Protein AF-A0A6F8SMW5-F1 (afdb_monomer_lite)

Organism: NCBI:txid2707299

Structure (mmCIF, N/CA/C/O backbone):
data_AF-A0A6F8SMW5-F1
#
_entry.id   AF-A0A6F8SMW5-F1
#
loop_
_atom_site.group_PDB
_atom_site.id
_atom_site.type_symbol
_atom_site.label_atom_id
_atom_site.label_alt_id
_atom_site.label_comp_id
_atom_site.label_asym_id
_atom_site.label_entity_id
_atom_site.label_seq_id
_atom_site.pdbx_PDB_ins_code
_atom_site.Cartn_x
_atom_site.Cartn_y
_atom_site.Cartn_z
_atom_site.occupancy
_atom_site.B_iso_or_equiv
_atom_site.auth_seq_id
_atom_site.auth_comp_id
_atom_site.auth_asym_id
_atom_site.auth_atom_id
_atom_site.pdbx_PDB_model_num
ATOM 1 N N . MET A 1 1 ? 35.371 -33.863 9.203 1.00 33.59 1 MET A N 1
ATOM 2 C CA . MET A 1 1 ? 34.777 -33.198 8.026 1.00 33.59 1 MET A CA 1
ATOM 3 C C . MET A 1 1 ? 33.297 -33.018 8.323 1.00 33.59 1 MET A C 1
ATOM 5 O O . MET A 1 1 ? 32.624 -34.037 8.427 1.00 33.59 1 MET A O 1
ATOM 9 N N . PRO A 1 2 ? 32.795 -31.807 8.610 1.00 35.25 2 PRO A N 1
ATOM 10 C CA . PRO A 1 2 ? 31.370 -31.627 8.848 1.00 35.25 2 PRO A CA 1
ATOM 11 C C . PRO A 1 2 ? 30.623 -31.672 7.507 1.00 35.25 2 PRO A C 1
ATOM 13 O O . PRO A 1 2 ? 31.017 -31.005 6.554 1.00 35.25 2 PRO A O 1
ATOM 16 N N . ASN A 1 3 ? 29.580 -32.503 7.441 1.00 37.59 3 ASN A N 1
ATOM 17 C CA . ASN A 1 3 ? 28.673 -32.637 6.302 1.00 37.59 3 ASN A CA 1
ATOM 18 C C . ASN A 1 3 ? 27.977 -31.299 6.017 1.00 37.59 3 ASN A C 1
ATOM 20 O O . ASN A 1 3 ? 27.195 -30.830 6.847 1.00 37.59 3 ASN A O 1
ATOM 24 N N . SER A 1 4 ? 28.215 -30.720 4.839 1.00 37.12 4 SER A N 1
ATOM 25 C CA . SER A 1 4 ? 27.387 -29.643 4.296 1.00 37.12 4 SER A CA 1
ATOM 26 C C . SER A 1 4 ? 25.998 -30.206 4.007 1.00 37.12 4 SER A C 1
ATOM 28 O O . SER A 1 4 ? 25.815 -31.021 3.105 1.00 37.12 4 SER A O 1
ATOM 30 N N . THR A 1 5 ? 25.020 -29.823 4.817 1.00 43.50 5 THR A N 1
ATOM 31 C CA . THR A 1 5 ? 23.614 -30.147 4.589 1.00 43.50 5 THR A CA 1
ATOM 32 C C . THR A 1 5 ? 23.121 -29.235 3.472 1.00 43.50 5 THR A C 1
ATOM 34 O O . THR A 1 5 ? 22.887 -28.049 3.691 1.00 43.50 5 THR A O 1
ATOM 37 N N . GLU A 1 6 ? 23.046 -29.761 2.251 1.00 42.62 6 GLU A N 1
ATOM 38 C CA . GLU A 1 6 ? 22.411 -29.058 1.137 1.00 42.62 6 GLU A CA 1
ATOM 39 C C . GLU A 1 6 ? 20.914 -28.914 1.430 1.00 42.62 6 GLU A C 1
ATOM 41 O O . GLU A 1 6 ? 20.229 -29.888 1.750 1.00 42.62 6 GLU A O 1
ATOM 46 N N . LEU A 1 7 ? 20.418 -27.679 1.358 1.00 42.03 7 LEU A N 1
ATOM 47 C CA . LEU A 1 7 ? 19.004 -27.368 1.551 1.00 42.03 7 LEU A CA 1
ATOM 48 C C . LEU A 1 7 ? 18.178 -28.038 0.450 1.00 42.03 7 LEU A C 1
ATOM 50 O O . LEU A 1 7 ? 18.493 -27.913 -0.736 1.00 42.03 7 LEU A O 1
ATOM 54 N N . SER A 1 8 ? 17.088 -28.711 0.822 1.00 48.44 8 SER A N 1
ATOM 55 C CA . SER A 1 8 ? 16.179 -29.287 -0.169 1.00 48.44 8 SER A CA 1
ATOM 56 C C . SER A 1 8 ? 15.508 -28.187 -0.996 1.00 48.44 8 SER A C 1
ATOM 58 O O . SER A 1 8 ? 15.306 -27.063 -0.535 1.00 48.44 8 SER A O 1
ATOM 60 N N . SER A 1 9 ? 15.080 -28.505 -2.217 1.00 43.38 9 SER A N 1
ATOM 61 C CA . SER A 1 9 ? 14.421 -27.537 -3.107 1.00 43.38 9 SER A CA 1
ATOM 62 C C . SER A 1 9 ? 13.160 -26.906 -2.491 1.00 43.38 9 SER A C 1
ATOM 64 O O . SER A 1 9 ? 12.816 -25.771 -2.813 1.00 43.38 9 SER A O 1
ATOM 66 N N . TYR A 1 10 ? 12.490 -27.612 -1.574 1.00 49.38 10 TYR A N 1
ATOM 67 C CA . TYR A 1 10 ? 11.345 -27.102 -0.817 1.00 49.38 10 TYR A CA 1
ATOM 68 C C . TYR A 1 10 ? 11.763 -26.115 0.284 1.00 49.38 10 TYR A C 1
ATOM 70 O O . TYR A 1 10 ? 11.127 -25.076 0.471 1.00 49.38 10 TYR A O 1
ATOM 78 N N . GLU A 1 11 ? 12.852 -26.404 0.994 1.00 40.81 11 GLU A N 1
ATOM 79 C CA . GLU A 1 11 ? 13.420 -25.499 1.996 1.00 40.81 11 GLU A CA 1
ATOM 80 C C . GLU A 1 11 ? 14.003 -24.256 1.338 1.00 40.81 11 GLU A C 1
ATOM 82 O O . GLU A 1 11 ? 13.772 -23.159 1.829 1.00 40.81 11 GLU A O 1
ATOM 87 N N . LEU A 1 12 ? 14.646 -24.401 0.179 1.00 42.06 12 LEU A N 1
ATOM 88 C CA . LEU A 1 12 ? 15.158 -23.291 -0.616 1.00 42.06 12 LEU A CA 1
ATOM 89 C C . LEU A 1 12 ? 14.022 -22.427 -1.191 1.00 42.06 12 LEU A C 1
ATOM 91 O O . LEU A 1 12 ? 14.126 -21.205 -1.184 1.00 42.06 12 LEU A O 1
ATOM 95 N N . ALA A 1 13 ? 12.893 -23.019 -1.602 1.00 45.50 13 ALA A N 1
ATOM 96 C CA . ALA A 1 13 ? 11.704 -22.273 -2.031 1.00 45.50 13 ALA A CA 1
ATOM 97 C C . ALA A 1 13 ? 11.027 -21.514 -0.874 1.00 45.50 13 ALA A C 1
ATOM 99 O O . ALA A 1 13 ? 10.596 -20.374 -1.057 1.00 45.50 13 ALA A O 1
ATOM 100 N N . ASN A 1 14 ? 10.972 -22.108 0.321 1.00 44.53 14 ASN A N 1
ATOM 101 C CA . ASN A 1 14 ? 10.475 -21.445 1.528 1.00 44.53 14 ASN A CA 1
ATOM 102 C C . ASN A 1 14 ? 11.431 -20.357 2.028 1.00 44.53 14 ASN A C 1
ATOM 104 O O . ASN A 1 14 ? 10.978 -19.282 2.423 1.00 44.53 14 ASN A O 1
ATOM 108 N N . LEU A 1 15 ? 12.741 -20.608 1.973 1.00 43.72 15 LEU A N 1
ATOM 109 C CA . LEU A 1 15 ? 13.774 -19.627 2.283 1.00 43.72 15 LEU A CA 1
ATOM 110 C C . LEU A 1 15 ? 13.692 -18.466 1.295 1.00 43.72 15 LEU A C 1
ATOM 112 O O . LEU A 1 15 ? 13.667 -17.331 1.734 1.00 43.72 15 LEU A O 1
ATOM 116 N N . ARG A 1 16 ? 13.519 -18.726 -0.006 1.00 49.88 16 ARG A N 1
ATOM 117 C CA . ARG A 1 16 ? 13.286 -17.707 -1.042 1.00 49.88 16 ARG A CA 1
ATOM 118 C C . ARG A 1 16 ? 11.989 -16.931 -0.818 1.00 49.88 16 ARG A C 1
ATOM 120 O O . ARG A 1 16 ? 11.986 -15.720 -0.977 1.00 49.88 16 ARG A O 1
ATOM 127 N N . GLY A 1 17 ? 10.898 -17.581 -0.413 1.00 42.66 17 GLY A N 1
ATOM 128 C CA . GLY A 1 17 ? 9.635 -16.902 -0.093 1.00 42.66 17 GLY A CA 1
ATOM 129 C C . GLY A 1 17 ? 9.716 -16.017 1.159 1.00 42.66 17 GLY A C 1
ATOM 130 O O . GLY A 1 17 ? 9.037 -14.995 1.245 1.00 42.66 17 GLY A O 1
ATOM 131 N N . ARG A 1 18 ? 10.568 -16.382 2.127 1.00 49.53 18 ARG A N 1
ATOM 132 C CA . ARG A 1 18 ? 10.847 -15.587 3.337 1.00 49.53 18 ARG A CA 1
ATOM 133 C C . ARG A 1 18 ? 11.886 -14.494 3.084 1.00 49.53 18 ARG A C 1
ATOM 135 O O . ARG A 1 18 ? 11.686 -13.363 3.510 1.00 49.53 18 ARG A O 1
ATOM 142 N N . ALA A 1 19 ? 12.939 -14.807 2.340 1.00 42.19 19 ALA A N 1
ATOM 143 C CA . ALA A 1 19 ? 13.972 -13.879 1.914 1.00 42.19 19 ALA A CA 1
ATOM 144 C C . ALA A 1 19 ? 13.407 -12.851 0.935 1.00 42.19 19 ALA A C 1
ATOM 146 O O . ALA A 1 19 ? 13.728 -11.694 1.077 1.00 42.19 19 ALA A O 1
ATOM 147 N N . GLY A 1 20 ? 12.479 -13.203 0.042 1.00 42.91 20 GLY A N 1
ATOM 148 C CA . GLY A 1 20 ? 11.761 -12.249 -0.813 1.00 42.91 20 GLY A CA 1
ATOM 149 C C . GLY A 1 20 ? 10.867 -11.267 -0.043 1.00 42.91 20 GLY A C 1
ATOM 150 O O . GLY A 1 20 ? 10.599 -10.178 -0.532 1.00 42.91 20 GLY A O 1
ATOM 151 N N . ARG A 1 21 ? 10.445 -11.610 1.187 1.00 45.88 21 ARG A N 1
ATOM 152 C CA . ARG A 1 21 ? 9.763 -10.674 2.103 1.00 45.88 21 ARG A CA 1
ATOM 153 C C . ARG A 1 21 ? 10.735 -9.758 2.852 1.00 45.88 21 ARG A C 1
ATOM 155 O O . ARG A 1 21 ? 10.359 -8.636 3.155 1.00 45.88 21 ARG A O 1
ATOM 162 N N . LEU A 1 22 ? 11.953 -10.230 3.127 1.00 42.53 22 LEU A N 1
ATOM 163 C CA . LEU A 1 22 ? 13.061 -9.445 3.698 1.00 42.53 22 LEU A CA 1
ATOM 164 C C . LEU A 1 22 ? 13.818 -8.625 2.631 1.00 42.53 22 LEU A C 1
ATOM 166 O O . LEU A 1 22 ? 14.387 -7.592 2.940 1.00 42.53 22 LEU A O 1
ATOM 170 N N . MET A 1 23 ? 13.781 -9.055 1.368 1.00 41.25 23 MET A N 1
ATOM 171 C CA . MET A 1 23 ? 14.368 -8.424 0.180 1.00 41.25 23 MET A CA 1
ATOM 172 C C . MET A 1 23 ? 13.356 -7.552 -0.574 1.00 41.25 23 MET A C 1
ATOM 174 O O . MET A 1 23 ? 13.601 -7.178 -1.720 1.00 41.25 23 MET A O 1
ATOM 178 N N . LYS A 1 24 ? 12.221 -7.198 0.046 1.00 41.78 24 LYS A N 1
ATOM 179 C CA . LYS A 1 24 ? 11.311 -6.192 -0.524 1.00 41.78 24 LYS A CA 1
ATOM 180 C C . LYS A 1 24 ? 11.997 -4.813 -0.619 1.00 41.78 24 LYS A C 1
ATOM 182 O O . LYS A 1 24 ? 11.594 -4.012 -1.448 1.00 41.78 24 LYS A O 1
ATOM 187 N N . ASP A 1 25 ? 13.097 -4.618 0.120 1.00 40.72 25 ASP A N 1
ATOM 188 C CA . ASP A 1 25 ? 14.007 -3.465 0.020 1.00 40.72 25 ASP A CA 1
ATOM 189 C C . ASP A 1 25 ? 15.064 -3.583 -1.105 1.00 40.72 25 ASP A C 1
ATOM 191 O O . ASP A 1 25 ? 15.832 -2.648 -1.327 1.00 40.72 25 ASP A O 1
ATOM 195 N N . PHE A 1 26 ? 15.141 -4.720 -1.812 1.00 38.69 26 PHE A N 1
ATOM 196 C CA . PHE A 1 26 ? 16.133 -4.972 -2.873 1.00 38.69 26 PHE A CA 1
ATOM 197 C C . PHE A 1 26 ? 15.528 -5.167 -4.268 1.00 38.69 26 PHE A C 1
ATOM 199 O O . PHE A 1 26 ? 16.232 -4.994 -5.264 1.00 38.69 26 PHE A O 1
ATOM 206 N N . ILE A 1 27 ? 14.242 -5.510 -4.377 1.00 37.81 27 ILE A N 1
ATOM 207 C CA . ILE A 1 27 ? 13.571 -5.594 -5.679 1.00 37.81 27 ILE A CA 1
ATOM 208 C C . ILE A 1 27 ? 13.329 -4.169 -6.181 1.00 37.81 27 ILE A C 1
ATOM 210 O O . ILE A 1 27 ? 12.432 -3.485 -5.703 1.00 37.81 27 ILE A O 1
ATOM 214 N N . GLY A 1 28 ? 14.120 -3.746 -7.166 1.00 39.34 28 GLY A N 1
ATOM 215 C CA . GLY A 1 28 ? 13.887 -2.501 -7.897 1.00 39.34 28 GLY A CA 1
ATOM 216 C C . GLY A 1 28 ? 14.956 -1.428 -7.755 1.00 39.34 28 GLY A C 1
ATOM 217 O O . GLY A 1 28 ? 14.810 -0.428 -8.438 1.00 39.34 28 GLY A O 1
ATOM 218 N N . ARG A 1 29 ? 16.025 -1.630 -6.967 1.00 37.16 29 ARG A N 1
ATOM 219 C CA . ARG A 1 29 ? 17.118 -0.648 -6.882 1.00 37.16 29 ARG A CA 1
ATOM 220 C C . ARG A 1 29 ? 17.827 -0.504 -8.222 1.00 37.16 29 ARG A C 1
ATOM 222 O O . ARG A 1 29 ? 18.489 -1.435 -8.687 1.00 37.16 29 ARG A O 1
ATOM 229 N N . THR A 1 30 ? 17.708 0.672 -8.817 1.00 39.97 30 THR A N 1
ATOM 230 C CA . THR A 1 30 ? 18.505 1.078 -9.971 1.00 39.97 30 THR A CA 1
ATOM 231 C C . THR A 1 30 ? 19.746 1.799 -9.477 1.00 39.97 30 THR A C 1
ATOM 233 O O . THR A 1 30 ? 19.661 2.867 -8.882 1.00 39.97 30 THR A O 1
ATOM 236 N N . PHE A 1 31 ? 20.916 1.214 -9.720 1.00 34.66 31 PHE A N 1
ATOM 237 C CA . PHE A 1 31 ? 22.184 1.881 -9.446 1.00 34.66 31 PHE A CA 1
ATOM 238 C C . PHE A 1 31 ? 22.528 2.772 -10.637 1.00 34.66 31 PHE A C 1
ATOM 240 O O . PHE A 1 31 ? 22.825 2.270 -11.722 1.00 34.66 31 PHE A O 1
ATOM 247 N N . VAL A 1 32 ? 22.478 4.088 -10.441 1.00 38.81 32 VAL A N 1
ATOM 248 C CA . VAL A 1 32 ? 23.092 5.038 -11.370 1.00 38.81 32 VAL A CA 1
ATOM 249 C C . VAL A 1 32 ? 24.550 5.161 -10.950 1.00 38.81 32 VAL A C 1
ATOM 251 O O . VAL A 1 32 ? 24.857 5.681 -9.884 1.00 38.81 32 VAL A O 1
ATOM 254 N N . LEU A 1 33 ? 25.441 4.581 -11.749 1.00 36.84 33 LEU A N 1
ATOM 255 C CA . LEU A 1 33 ? 26.881 4.697 -11.560 1.00 36.84 33 LEU A CA 1
ATOM 256 C C . LEU A 1 33 ? 27.368 5.811 -12.482 1.00 36.84 33 LEU A C 1
ATOM 258 O O . LEU A 1 33 ? 27.339 5.647 -13.701 1.00 36.84 33 LEU A O 1
ATOM 262 N N . ASP A 1 34 ? 27.774 6.933 -11.898 1.00 40.06 34 ASP A N 1
ATOM 263 C CA . ASP A 1 34 ? 28.483 7.982 -12.622 1.00 40.06 34 ASP A CA 1
ATOM 264 C C . ASP A 1 34 ? 29.953 7.564 -12.792 1.00 40.06 34 ASP A C 1
ATOM 266 O O . ASP A 1 34 ? 30.622 7.185 -11.828 1.00 40.06 34 ASP A O 1
ATOM 270 N N . GLU A 1 35 ? 30.444 7.573 -14.032 1.00 35.41 35 GLU A N 1
ATOM 271 C CA . GLU A 1 35 ? 31.815 7.180 -14.379 1.00 35.41 35 GLU A CA 1
ATOM 272 C C . GLU A 1 35 ? 32.839 8.118 -13.716 1.00 35.41 35 GLU A C 1
ATOM 274 O O . GLU A 1 35 ? 33.907 7.664 -13.303 1.00 35.41 35 GLU A O 1
ATOM 279 N N . GLU A 1 36 ? 32.472 9.386 -13.489 1.00 40.81 36 GLU A N 1
ATOM 280 C CA . GLU A 1 36 ? 33.321 10.379 -12.814 1.00 40.81 36 GLU A CA 1
ATOM 281 C C . GLU A 1 36 ? 33.460 10.123 -11.302 1.00 40.81 36 GLU A C 1
ATOM 283 O O . GLU A 1 36 ? 34.434 10.554 -10.685 1.00 40.81 36 GLU A O 1
ATOM 288 N N . SER A 1 37 ? 32.554 9.344 -10.692 1.00 42.44 37 SER A N 1
ATOM 289 C CA . SER A 1 37 ? 32.627 8.989 -9.262 1.00 42.44 37 SER A CA 1
ATOM 290 C C . SER A 1 37 ? 33.781 8.032 -8.927 1.00 42.44 37 SER A C 1
ATOM 292 O O . SER A 1 37 ? 34.065 7.795 -7.751 1.00 42.44 37 SER A O 1
ATOM 294 N N . PHE A 1 38 ? 34.445 7.471 -9.943 1.00 43.94 38 PHE A N 1
ATOM 295 C CA . PHE A 1 38 ? 35.584 6.563 -9.793 1.00 43.94 38 PHE A CA 1
ATOM 296 C C . PHE A 1 38 ? 36.946 7.244 -10.002 1.00 43.94 38 PHE A C 1
ATOM 298 O O . PHE A 1 38 ? 37.978 6.606 -9.769 1.00 43.94 38 PHE A O 1
ATOM 305 N N . ASP A 1 39 ? 36.977 8.531 -10.369 1.00 37.03 39 ASP A N 1
ATOM 306 C CA . ASP A 1 39 ? 38.223 9.284 -10.512 1.00 37.03 39 ASP A CA 1
ATOM 307 C C . ASP A 1 39 ? 38.689 9.857 -9.160 1.00 37.03 39 ASP A C 1
ATOM 309 O O . ASP A 1 39 ? 38.341 10.951 -8.729 1.00 37.03 39 ASP A O 1
ATOM 313 N N . ASN A 1 40 ? 39.504 9.047 -8.481 1.00 40.84 40 ASN A N 1
ATOM 314 C CA . ASN A 1 40 ? 40.492 9.383 -7.450 1.00 40.84 40 ASN A CA 1
ATOM 315 C C . ASN A 1 40 ? 40.332 1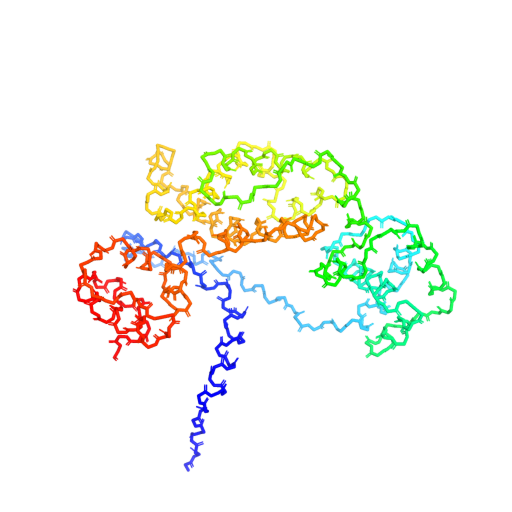0.722 -6.694 1.00 40.84 40 ASN A C 1
ATOM 317 O O . ASN A 1 40 ? 40.910 11.744 -7.069 1.00 40.84 40 ASN A O 1
ATOM 321 N N . SER A 1 41 ? 39.773 10.652 -5.485 1.00 33.78 41 SER A N 1
ATOM 322 C CA . SER A 1 41 ? 40.381 11.328 -4.331 1.00 33.78 41 SER A CA 1
ATOM 323 C C . SER A 1 41 ? 40.034 10.606 -3.025 1.00 33.78 41 SER A C 1
ATOM 325 O O . SER A 1 41 ? 38.870 10.412 -2.684 1.00 33.78 41 SER A O 1
ATOM 327 N N . ASP A 1 42 ? 41.076 10.216 -2.288 1.00 35.75 42 ASP A N 1
ATOM 328 C CA . ASP A 1 42 ? 41.071 9.509 -0.995 1.00 35.75 42 ASP A CA 1
ATOM 329 C C . ASP A 1 42 ? 40.456 10.321 0.175 1.00 35.75 42 ASP A C 1
ATOM 331 O O . ASP A 1 42 ? 40.892 10.226 1.324 1.00 35.75 42 ASP A O 1
ATOM 335 N N . SER A 1 43 ? 39.456 11.169 -0.071 1.00 34.16 43 SER A N 1
ATOM 336 C CA . SER A 1 43 ? 38.914 12.059 0.961 1.00 34.16 43 SER A CA 1
ATOM 337 C C . SER A 1 43 ? 37.460 12.476 0.742 1.00 34.16 43 SER A C 1
ATOM 339 O O . SER A 1 43 ? 37.111 13.635 0.967 1.00 34.16 43 SER A O 1
ATOM 341 N N . HIS A 1 44 ? 36.589 11.537 0.376 1.00 34.00 44 HIS A N 1
ATOM 342 C CA . HIS A 1 44 ? 35.148 11.725 0.531 1.00 34.00 44 HIS A CA 1
ATOM 343 C C . HIS A 1 44 ? 34.599 10.803 1.616 1.00 34.00 44 HIS A C 1
ATOM 345 O O . HIS A 1 44 ? 34.623 9.580 1.517 1.00 34.00 44 HIS A O 1
ATOM 351 N N . VAL A 1 45 ? 34.141 11.446 2.693 1.00 32.66 45 VAL A N 1
ATOM 352 C CA . VAL A 1 45 ? 33.322 10.861 3.752 1.00 32.66 45 VAL A CA 1
ATOM 353 C C . VAL A 1 45 ? 32.198 10.080 3.084 1.00 32.66 45 VAL A C 1
ATOM 355 O O . VAL A 1 45 ? 31.394 10.663 2.358 1.00 32.66 45 VAL A O 1
ATOM 358 N N . GLN A 1 46 ? 32.175 8.770 3.318 1.00 32.19 46 GLN A N 1
ATOM 359 C CA . GLN A 1 46 ? 31.064 7.878 3.021 1.00 32.19 46 GLN A CA 1
ATOM 360 C C . GLN A 1 46 ? 29.836 8.412 3.769 1.00 32.19 46 GLN A C 1
ATOM 362 O O . GLN A 1 46 ? 29.600 8.062 4.920 1.00 32.19 46 GLN A O 1
ATOM 367 N N . GLY A 1 47 ? 29.125 9.359 3.159 1.00 33.31 47 GLY A N 1
ATOM 368 C CA . GLY A 1 47 ? 27.896 9.905 3.707 1.00 33.31 47 GLY A CA 1
ATOM 369 C C . GLY A 1 47 ? 26.859 8.800 3.698 1.00 33.31 47 GLY A C 1
ATOM 370 O O . GLY A 1 47 ? 26.519 8.335 2.617 1.00 33.31 47 GLY A O 1
ATOM 371 N N . ASP A 1 48 ? 26.470 8.361 4.896 1.00 35.81 48 ASP A N 1
ATOM 372 C CA . ASP A 1 48 ? 25.297 7.580 5.318 1.00 35.81 48 ASP A CA 1
ATOM 373 C C . ASP A 1 48 ? 24.326 7.097 4.217 1.00 35.81 48 ASP A C 1
ATOM 375 O O . ASP A 1 48 ? 23.117 7.307 4.280 1.00 35.81 48 ASP A O 1
ATOM 379 N N . LEU A 1 49 ? 24.834 6.389 3.204 1.00 37.19 49 LEU A N 1
ATOM 380 C CA . LEU A 1 49 ? 24.021 5.780 2.144 1.00 37.19 49 LEU A CA 1
ATOM 381 C C . LEU A 1 49 ? 23.208 4.590 2.683 1.00 37.19 49 LEU A C 1
ATOM 383 O O . LEU A 1 49 ? 22.280 4.108 2.037 1.00 37.19 49 LEU A O 1
ATOM 387 N N . PHE A 1 50 ? 23.569 4.138 3.884 1.00 32.53 50 PHE A N 1
ATOM 388 C CA . PHE A 1 50 ? 22.892 3.131 4.677 1.00 32.53 50 PHE A CA 1
ATOM 389 C C . PHE A 1 50 ? 22.999 3.549 6.146 1.00 32.53 50 PHE A C 1
ATOM 391 O O . PHE A 1 50 ? 23.886 3.089 6.864 1.00 32.53 50 PHE A O 1
ATOM 398 N N . GLU A 1 51 ? 22.107 4.424 6.619 1.00 30.20 51 GLU A N 1
ATOM 399 C CA . GLU A 1 51 ? 21.780 4.373 8.044 1.00 30.20 51 GLU A CA 1
ATOM 400 C C . GLU A 1 51 ? 21.161 2.993 8.289 1.00 30.20 51 GLU A C 1
ATOM 402 O O . GLU A 1 51 ? 19.975 2.767 8.033 1.00 30.20 51 GLU A O 1
ATOM 407 N N . ASP A 1 52 ? 21.988 2.057 8.760 1.00 29.05 52 ASP A N 1
ATOM 408 C CA . ASP A 1 52 ? 21.547 0.835 9.418 1.00 29.05 52 ASP A CA 1
ATOM 409 C C . ASP A 1 52 ? 20.735 1.260 10.647 1.00 29.05 52 ASP A C 1
ATOM 411 O O . ASP A 1 52 ? 21.211 1.314 11.784 1.00 29.05 52 ASP A O 1
ATOM 415 N N . THR A 1 53 ? 19.464 1.582 10.422 1.00 33.09 53 THR A N 1
ATOM 416 C CA . THR A 1 53 ? 18.474 1.644 11.482 1.00 33.09 53 THR A CA 1
ATOM 417 C C . THR A 1 53 ? 18.237 0.204 11.902 1.00 33.09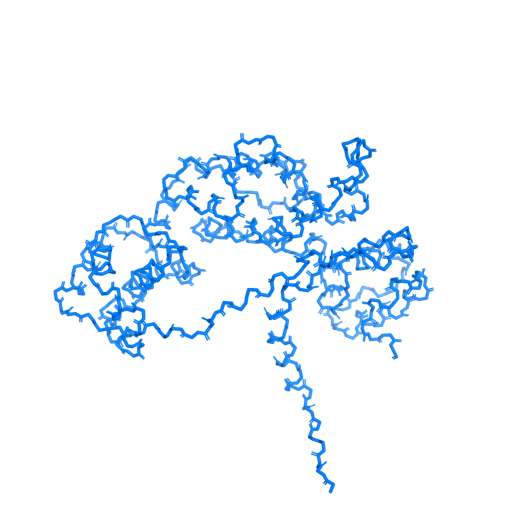 53 THR A C 1
ATOM 419 O O . THR A 1 53 ? 17.276 -0.448 11.496 1.00 33.09 53 THR A O 1
ATOM 422 N N . TYR A 1 54 ? 19.125 -0.304 12.760 1.00 32.34 54 TYR A N 1
ATOM 423 C CA . TYR A 1 54 ? 18.795 -1.372 13.688 1.00 32.34 54 TYR A CA 1
ATOM 424 C C . TYR A 1 54 ? 17.621 -0.871 14.539 1.00 32.34 54 TYR A C 1
ATOM 426 O O . TYR A 1 54 ? 17.785 -0.401 15.663 1.00 32.34 54 TYR A O 1
ATOM 434 N N . LYS A 1 55 ? 16.400 -0.946 14.000 1.00 36.16 55 LYS A N 1
ATOM 435 C CA . LYS A 1 55 ? 15.197 -0.973 14.818 1.00 36.16 55 LYS A CA 1
ATOM 436 C C . LYS A 1 55 ? 15.357 -2.223 15.659 1.00 36.16 55 LYS A C 1
ATOM 438 O O . LYS A 1 55 ? 15.381 -3.325 15.112 1.00 36.16 55 LYS A O 1
ATOM 443 N N . SER A 1 56 ? 15.526 -2.052 16.965 1.00 33.81 56 SER A N 1
ATOM 444 C CA . SER A 1 56 ? 15.515 -3.157 17.911 1.00 33.81 56 SER A CA 1
ATOM 445 C C . SER A 1 56 ? 14.170 -3.875 17.792 1.00 33.81 56 SER A C 1
ATOM 447 O O . SER A 1 56 ? 13.159 -3.510 18.390 1.00 33.81 56 SER A O 1
ATOM 449 N N . LEU A 1 57 ? 14.139 -4.901 16.950 1.00 44.97 57 LEU A N 1
ATOM 450 C CA . LEU A 1 57 ? 13.149 -5.954 17.013 1.00 44.97 57 LEU A CA 1
ATOM 451 C C . LEU A 1 57 ? 13.428 -6.670 18.323 1.00 44.97 57 LEU A C 1
ATOM 453 O O . LEU A 1 57 ? 14.353 -7.463 18.373 1.00 44.97 57 LEU A O 1
ATOM 457 N N . ASP A 1 58 ? 12.740 -6.245 19.382 1.00 41.91 58 ASP A N 1
ATOM 458 C CA . ASP A 1 58 ? 12.247 -7.096 20.468 1.00 41.91 58 ASP A CA 1
ATOM 459 C C . ASP A 1 58 ? 11.661 -6.227 21.588 1.00 41.91 58 ASP A C 1
ATOM 461 O O . ASP A 1 58 ? 12.260 -5.988 22.635 1.00 41.91 58 ASP A O 1
ATOM 465 N N . THR A 1 59 ? 10.425 -5.772 21.392 1.00 55.50 59 THR A N 1
ATOM 466 C CA . THR A 1 59 ? 9.519 -5.562 22.524 1.00 55.50 59 THR A CA 1
ATOM 467 C C . THR A 1 59 ? 8.252 -6.368 22.258 1.00 55.50 59 THR A C 1
ATOM 469 O O . THR A 1 59 ? 7.508 -6.102 21.320 1.00 55.50 59 THR A O 1
ATOM 472 N N . ASP A 1 60 ? 8.053 -7.428 23.043 1.00 75.62 60 ASP A N 1
ATOM 473 C CA . ASP A 1 60 ? 6.850 -8.262 22.991 1.00 75.62 60 ASP A CA 1
ATOM 474 C C . ASP A 1 60 ? 5.592 -7.408 23.258 1.00 75.62 60 ASP A C 1
ATOM 476 O O . ASP A 1 60 ? 5.645 -6.433 24.016 1.00 75.62 60 ASP A O 1
ATOM 480 N N . TYR A 1 61 ? 4.449 -7.784 22.668 1.00 81.75 61 TYR A N 1
ATOM 481 C CA . TYR A 1 61 ? 3.157 -7.102 22.853 1.00 81.75 61 TYR A CA 1
ATOM 482 C C . TYR A 1 61 ? 2.823 -6.963 24.344 1.00 81.75 61 TYR A C 1
ATOM 484 O O . TYR A 1 61 ? 2.307 -5.929 24.771 1.00 81.75 61 TYR A O 1
ATOM 492 N N . ALA A 1 62 ? 3.168 -7.981 25.138 1.00 86.94 62 ALA A N 1
ATOM 493 C CA . ALA A 1 62 ? 3.025 -7.980 26.587 1.00 86.94 62 ALA A CA 1
ATOM 494 C C . ALA A 1 62 ? 3.831 -6.850 27.249 1.00 86.94 62 ALA A C 1
ATOM 496 O O . ALA A 1 62 ? 3.293 -6.083 28.047 1.00 86.94 62 ALA A O 1
ATOM 497 N N . SER A 1 63 ? 5.108 -6.708 26.888 1.00 87.44 63 SER A N 1
ATOM 498 C CA . SER A 1 63 ? 6.007 -5.689 27.441 1.00 87.44 63 SER A CA 1
ATOM 499 C C . SER A 1 63 ? 5.550 -4.277 27.084 1.00 87.44 63 SER A C 1
ATOM 501 O O . SER A 1 63 ? 5.517 -3.405 27.952 1.00 87.44 63 SER A O 1
ATOM 503 N N . ILE A 1 64 ? 5.137 -4.058 25.830 1.00 86.06 64 ILE A N 1
ATOM 504 C CA . ILE A 1 64 ? 4.627 -2.758 25.369 1.00 86.06 64 ILE A CA 1
ATOM 505 C C . ILE A 1 64 ? 3.327 -2.414 26.095 1.00 86.06 64 ILE A C 1
ATOM 507 O O . ILE A 1 64 ? 3.172 -1.289 26.578 1.00 86.06 64 ILE A O 1
ATOM 511 N N . PHE A 1 65 ? 2.412 -3.383 26.201 1.00 89.88 65 PHE A N 1
ATOM 512 C CA . PHE A 1 65 ? 1.144 -3.200 26.895 1.00 89.88 65 PHE A CA 1
ATOM 513 C C . PHE A 1 65 ? 1.350 -2.865 28.371 1.00 89.88 65 PHE A C 1
ATOM 515 O O . PHE A 1 65 ? 0.750 -1.917 28.864 1.00 89.88 65 PHE A O 1
ATOM 522 N N . LEU A 1 66 ? 2.221 -3.595 29.072 1.00 89.50 66 LEU A N 1
ATOM 523 C CA . LEU A 1 66 ? 2.506 -3.347 30.485 1.00 89.50 66 LEU A CA 1
ATOM 524 C C . LEU A 1 66 ? 3.145 -1.973 30.708 1.00 89.50 66 LEU A C 1
ATOM 526 O O . LEU A 1 66 ? 2.714 -1.246 31.601 1.00 89.50 66 LEU A O 1
ATOM 530 N N . ALA A 1 67 ? 4.121 -1.595 29.877 1.00 90.00 67 ALA A N 1
ATOM 531 C CA . ALA A 1 67 ? 4.795 -0.303 29.981 1.00 90.00 67 ALA A CA 1
ATOM 532 C C . ALA A 1 67 ? 3.860 0.889 29.699 1.00 90.00 67 ALA A C 1
ATOM 534 O O . ALA A 1 67 ? 4.062 1.964 30.256 1.00 90.00 67 ALA A O 1
ATOM 535 N N . ASN A 1 68 ? 2.823 0.701 28.873 1.00 88.81 68 ASN A N 1
ATOM 536 C CA . ASN A 1 68 ? 1.943 1.776 28.392 1.00 88.81 68 ASN A CA 1
ATOM 537 C C . ASN A 1 68 ? 0.465 1.558 28.750 1.00 88.81 68 ASN A C 1
ATOM 539 O O . ASN A 1 68 ? -0.426 2.105 28.097 1.00 88.81 68 ASN A O 1
ATOM 543 N N . ARG A 1 69 ? 0.185 0.747 29.778 1.00 90.56 69 ARG A N 1
ATOM 544 C CA . ARG A 1 69 ? -1.161 0.235 30.065 1.00 90.56 69 ARG A CA 1
ATOM 545 C C . ARG A 1 69 ? -2.205 1.339 30.188 1.00 90.56 69 ARG A C 1
ATOM 547 O O . ARG A 1 69 ? -3.238 1.243 29.541 1.00 90.56 69 ARG A O 1
ATOM 554 N N . SER A 1 70 ? -1.941 2.372 30.995 1.00 88.94 70 SER A N 1
ATOM 555 C CA . SER A 1 70 ? -2.901 3.469 31.210 1.00 88.94 70 SER A CA 1
ATOM 556 C C . SER A 1 70 ? -3.266 4.135 29.889 1.00 88.94 70 SER A C 1
ATOM 558 O O . SER A 1 70 ? -4.434 4.172 29.528 1.00 88.94 70 SER A O 1
ATOM 560 N N . THR A 1 71 ? -2.259 4.550 29.119 1.00 88.44 71 THR A N 1
ATOM 561 C CA . THR A 1 71 ? -2.446 5.213 27.826 1.00 88.44 71 THR A CA 1
ATOM 562 C C . THR A 1 71 ? -3.218 4.339 26.844 1.00 88.44 71 THR A C 1
ATOM 564 O O . THR A 1 71 ? -4.133 4.820 26.188 1.00 88.44 71 THR A O 1
ATOM 567 N N . ILE A 1 72 ? -2.894 3.045 26.760 1.00 90.38 72 ILE A N 1
ATOM 568 C CA . ILE A 1 72 ? -3.588 2.113 25.863 1.00 90.38 72 ILE A CA 1
ATOM 569 C C . ILE A 1 72 ? -5.049 1.944 26.279 1.00 90.38 72 ILE A C 1
ATOM 571 O O . ILE A 1 72 ? -5.922 1.992 25.416 1.00 90.38 72 ILE A O 1
ATOM 575 N N . ILE A 1 73 ? -5.318 1.751 27.575 1.00 91.00 73 ILE A N 1
ATOM 576 C CA . ILE A 1 73 ? -6.679 1.588 28.101 1.00 91.00 73 ILE A CA 1
ATOM 577 C C . ILE A 1 73 ? -7.512 2.847 27.856 1.00 91.00 73 ILE A C 1
ATOM 579 O O . ILE A 1 73 ? -8.631 2.736 27.359 1.00 91.00 73 ILE A O 1
ATOM 583 N N . ASP A 1 74 ? -6.950 4.026 28.117 1.00 88.12 74 ASP A N 1
ATOM 584 C CA . ASP A 1 74 ? -7.612 5.303 27.852 1.00 88.12 74 ASP A CA 1
ATOM 585 C C . ASP A 1 74 ? -7.913 5.463 26.353 1.00 88.12 74 ASP A C 1
ATOM 587 O O . ASP A 1 74 ? -9.032 5.816 25.976 1.00 88.12 74 ASP A O 1
ATOM 591 N N . CYS A 1 75 ? -6.965 5.106 25.477 1.00 87.94 75 CYS A N 1
ATOM 592 C CA . CYS A 1 75 ? -7.181 5.104 24.031 1.00 87.94 75 CYS A CA 1
ATOM 593 C C . CYS A 1 75 ? -8.342 4.183 23.632 1.00 87.94 75 CYS A C 1
ATOM 595 O O . CYS A 1 75 ? -9.293 4.641 22.999 1.00 87.94 75 CYS A O 1
ATOM 597 N N . VAL A 1 76 ? -8.312 2.900 24.013 1.00 90.06 76 VAL A N 1
ATOM 598 C CA . VAL A 1 76 ? -9.348 1.935 23.597 1.00 90.06 76 VAL A CA 1
ATOM 599 C C . VAL A 1 76 ? -10.712 2.198 24.241 1.00 90.06 76 VAL A C 1
ATOM 601 O O . VAL A 1 76 ? -11.724 1.742 23.710 1.00 90.06 76 VAL A O 1
ATOM 604 N N . ALA A 1 77 ? -10.754 2.945 25.347 1.00 85.62 77 ALA A N 1
ATOM 605 C CA . ALA A 1 77 ? -11.987 3.356 26.007 1.00 85.62 77 ALA A CA 1
ATOM 606 C C . ALA A 1 77 ? -12.713 4.510 25.297 1.00 85.62 77 ALA A C 1
ATOM 608 O O . ALA A 1 77 ? -13.904 4.708 25.550 1.00 85.62 77 ALA A O 1
ATOM 609 N N . THR A 1 78 ? -12.032 5.238 24.409 1.00 84.88 78 THR A N 1
ATOM 610 C CA . THR A 1 78 ? -12.596 6.352 23.627 1.00 84.88 78 THR A CA 1
ATOM 611 C C . THR A 1 78 ? -12.873 5.954 22.182 1.00 84.88 78 THR A C 1
ATOM 613 O O . THR A 1 78 ? -12.273 5.013 21.669 1.00 84.88 78 THR A O 1
ATOM 616 N N . ASP A 1 79 ? -13.746 6.696 21.505 1.00 79.88 79 ASP A N 1
ATOM 617 C CA . ASP A 1 79 ? -13.996 6.594 20.062 1.00 79.88 79 ASP A CA 1
ATOM 618 C C . ASP A 1 79 ? -13.004 7.428 19.226 1.00 79.88 79 ASP A C 1
ATOM 620 O O . ASP A 1 79 ? -13.173 7.602 18.019 1.00 79.88 79 ASP A O 1
ATOM 624 N N . HIS A 1 80 ? -11.939 7.938 19.852 1.00 83.50 80 HIS A N 1
ATOM 625 C CA . HIS A 1 80 ? -10.914 8.700 19.160 1.00 83.50 80 HIS A CA 1
ATOM 626 C C . HIS A 1 80 ? -10.062 7.805 18.259 1.00 83.50 80 HIS A C 1
ATOM 628 O O . HIS A 1 80 ? -9.698 6.676 18.611 1.00 83.50 80 HIS A O 1
ATOM 634 N N . LEU A 1 81 ? -9.722 8.352 17.094 1.00 80.62 81 LEU A N 1
ATOM 635 C CA . LEU A 1 81 ? -8.843 7.727 16.117 1.00 80.62 81 LEU A CA 1
ATOM 636 C C . LEU A 1 81 ? -7.448 7.544 16.705 1.00 80.62 81 LEU A C 1
ATOM 638 O O . LEU A 1 81 ? -6.854 8.488 17.231 1.00 80.62 81 LEU A O 1
ATOM 642 N N . VAL A 1 82 ? -6.923 6.331 16.585 1.00 78.56 82 VAL A N 1
ATOM 643 C CA . VAL A 1 82 ? -5.553 6.016 16.967 1.00 78.56 82 VAL A CA 1
ATOM 644 C C . VAL A 1 82 ? -4.693 5.951 15.713 1.00 78.56 82 VAL A C 1
ATOM 646 O O . VAL A 1 82 ? -5.041 5.303 14.728 1.00 78.56 82 VAL A O 1
ATOM 649 N N . SER A 1 83 ? -3.542 6.622 15.757 1.00 67.00 83 SER A N 1
ATOM 650 C CA . SER A 1 83 ? -2.552 6.545 14.684 1.00 67.00 83 SER A CA 1
ATOM 651 C C . SER A 1 83 ? -1.901 5.164 14.665 1.00 67.00 83 SER A C 1
ATOM 653 O O . SER A 1 83 ? -1.393 4.705 15.691 1.00 67.00 83 SER A O 1
ATOM 655 N N . GLU A 1 84 ? -1.837 4.538 13.491 1.00 61.75 84 GLU A N 1
ATOM 656 C CA . GLU A 1 84 ? -1.166 3.243 13.282 1.00 61.75 84 GLU A CA 1
ATOM 657 C C . GLU A 1 84 ? 0.326 3.283 13.628 1.00 61.75 84 GLU A C 1
ATOM 659 O O . GLU A 1 84 ? 0.910 2.272 14.012 1.00 61.75 84 GLU A O 1
ATOM 664 N N . ASN A 1 85 ? 0.917 4.476 13.554 1.00 56.44 85 ASN A N 1
ATOM 665 C CA . ASN A 1 85 ? 2.341 4.713 13.744 1.00 56.44 85 ASN A CA 1
ATOM 666 C C . ASN A 1 85 ? 2.665 5.525 15.010 1.00 56.44 85 ASN A C 1
ATOM 668 O O . ASN A 1 85 ? 3.793 5.994 15.149 1.00 56.44 85 ASN A O 1
ATOM 672 N N . ALA A 1 86 ? 1.720 5.708 15.945 1.00 59.72 86 ALA A N 1
ATOM 673 C CA . ALA A 1 86 ? 2.079 6.232 17.264 1.00 59.72 86 ALA A CA 1
ATOM 674 C C . ALA A 1 86 ? 2.998 5.213 17.959 1.00 59.72 86 ALA A C 1
ATOM 676 O O . ALA A 1 86 ? 2.613 4.048 18.125 1.00 59.72 86 ALA A O 1
ATOM 677 N N . GLU A 1 87 ? 4.215 5.637 18.329 1.00 57.06 87 GLU A N 1
ATOM 678 C CA . GLU A 1 87 ? 5.158 4.801 19.078 1.00 57.06 87 GLU A CA 1
ATOM 679 C C . GLU A 1 87 ? 4.443 4.161 20.271 1.00 57.06 87 GLU A C 1
ATOM 681 O O . GLU A 1 87 ? 3.616 4.815 20.893 1.00 57.06 87 GLU A O 1
ATOM 686 N N . ALA A 1 88 ? 4.735 2.879 20.521 1.00 57.84 88 ALA A N 1
ATOM 687 C CA . ALA A 1 88 ? 4.283 2.013 21.617 1.00 57.84 88 ALA A CA 1
ATOM 688 C C . ALA A 1 88 ? 2.753 1.878 21.882 1.00 57.84 88 ALA A C 1
ATOM 690 O O . ALA A 1 88 ? 2.224 0.813 21.559 1.00 57.84 88 ALA A O 1
ATOM 691 N N . PRO A 1 89 ? 1.986 2.834 22.450 1.00 71.12 89 PRO A N 1
ATOM 692 C CA . PRO A 1 89 ? 0.543 2.664 22.676 1.00 71.12 89 PRO A CA 1
ATOM 693 C C . PRO A 1 89 ? -0.347 2.432 21.441 1.00 71.12 89 PRO A C 1
ATOM 695 O O . PRO A 1 89 ? -1.321 1.681 21.539 1.00 71.12 89 PRO A O 1
ATOM 698 N N . GLY A 1 90 ? -0.065 3.059 20.293 1.00 81.19 90 GLY A N 1
ATOM 699 C CA . GLY A 1 90 ? -1.040 3.143 19.193 1.00 81.19 90 GLY A CA 1
ATOM 700 C C . GLY A 1 90 ? -1.382 1.800 18.548 1.00 81.19 90 GLY A C 1
ATOM 701 O O . GLY A 1 90 ? -2.540 1.380 18.510 1.00 81.19 90 GLY A O 1
ATOM 702 N N . HIS A 1 91 ? -0.359 1.078 18.099 1.00 83.06 91 HIS A N 1
ATOM 703 C CA . HIS A 1 91 ? -0.543 -0.212 17.433 1.00 83.06 91 HIS A CA 1
ATOM 704 C C . HIS A 1 91 ? -1.168 -1.278 18.357 1.00 83.06 91 HIS A C 1
ATOM 706 O O . HIS A 1 91 ? -1.940 -2.113 17.883 1.00 83.06 91 HIS A O 1
ATOM 712 N N . ILE A 1 92 ? -0.902 -1.241 19.673 1.00 89.12 92 ILE A N 1
ATOM 713 C CA . ILE A 1 92 ? -1.554 -2.138 20.643 1.00 89.12 92 ILE A CA 1
ATOM 714 C C . ILE A 1 92 ? -3.035 -1.780 20.806 1.00 89.12 92 ILE A C 1
ATOM 716 O O . ILE A 1 92 ? -3.876 -2.679 20.831 1.00 89.12 92 ILE A O 1
ATOM 720 N N . ALA A 1 93 ? -3.379 -0.492 20.874 1.00 90.88 93 ALA A N 1
ATOM 721 C CA . ALA A 1 93 ? -4.772 -0.058 20.955 1.00 90.88 93 ALA A CA 1
ATOM 722 C C . ALA A 1 93 ? -5.573 -0.486 19.712 1.00 90.88 93 ALA A C 1
ATOM 724 O O . ALA A 1 93 ? -6.657 -1.061 19.843 1.00 90.88 93 ALA A O 1
ATOM 725 N N . ILE A 1 94 ? -5.006 -0.311 18.513 1.00 90.00 94 ILE A N 1
ATOM 726 C CA . ILE A 1 94 ? -5.601 -0.812 17.264 1.00 90.00 94 ILE A CA 1
ATOM 727 C C . ILE A 1 94 ? -5.755 -2.330 17.311 1.00 90.00 94 ILE A C 1
ATOM 729 O O . ILE A 1 94 ? -6.821 -2.852 16.993 1.00 90.00 94 ILE A O 1
ATOM 733 N N . TYR A 1 95 ? -4.726 -3.046 17.769 1.00 91.00 95 TYR A N 1
ATOM 734 C CA . TYR A 1 95 ? -4.763 -4.498 17.893 1.00 91.00 95 TYR A CA 1
ATOM 735 C C . TYR A 1 95 ? -5.880 -4.994 18.826 1.00 91.00 95 TYR A C 1
ATOM 737 O O . TYR A 1 95 ? -6.557 -5.976 18.512 1.00 91.00 95 TYR A O 1
ATOM 745 N N . ILE A 1 96 ? -6.113 -4.301 19.945 1.00 93.19 96 ILE A N 1
ATOM 746 C CA . ILE A 1 96 ? -7.213 -4.589 20.875 1.00 93.19 96 ILE A CA 1
ATOM 747 C C . ILE A 1 96 ? -8.570 -4.347 20.202 1.00 93.19 96 ILE A C 1
ATOM 749 O O . ILE A 1 96 ? -9.430 -5.229 20.256 1.00 93.19 96 ILE A O 1
ATOM 753 N N . ARG A 1 97 ? -8.762 -3.201 19.529 1.00 93.56 97 ARG A N 1
ATOM 754 C CA . ARG A 1 97 ? -10.018 -2.882 18.821 1.00 93.56 97 ARG A CA 1
ATOM 755 C C . ARG A 1 97 ? -10.314 -3.889 17.705 1.00 93.56 97 ARG A C 1
ATOM 757 O O . ARG A 1 97 ? -11.424 -4.408 17.610 1.00 93.56 97 ARG A O 1
ATOM 764 N N . GLN A 1 98 ? -9.296 -4.236 16.921 1.00 92.31 98 GLN A N 1
ATOM 765 C CA . GLN A 1 98 ? -9.352 -5.268 15.884 1.00 92.31 98 GLN A CA 1
ATOM 766 C C . GLN A 1 98 ? -9.753 -6.634 16.453 1.00 92.31 98 GLN A C 1
ATOM 768 O O . GLN A 1 98 ? -10.611 -7.322 15.900 1.00 92.31 98 GLN A O 1
ATOM 773 N N . ALA A 1 99 ? -9.165 -7.034 17.586 1.00 92.44 99 ALA A N 1
ATOM 774 C CA . ALA A 1 99 ? -9.519 -8.285 18.245 1.00 92.44 99 ALA A CA 1
ATOM 775 C C . ALA A 1 99 ? -10.974 -8.284 18.736 1.00 92.44 99 ALA A C 1
ATOM 777 O O . ALA A 1 99 ? -11.661 -9.292 18.565 1.00 92.44 99 ALA A O 1
ATOM 778 N N . ALA A 1 100 ? -11.447 -7.174 19.309 1.00 94.38 100 ALA A N 1
ATOM 779 C CA . ALA A 1 100 ? -12.815 -7.048 19.805 1.00 94.38 100 ALA A CA 1
ATOM 780 C C . ALA A 1 100 ? -13.858 -7.243 18.693 1.00 94.38 100 ALA A C 1
ATOM 782 O O . ALA A 1 100 ? -14.805 -8.006 18.877 1.00 94.38 100 ALA A O 1
ATOM 783 N N . ILE A 1 101 ? -13.649 -6.640 17.518 1.00 92.44 101 ILE A N 1
ATOM 784 C CA . ILE A 1 101 ? -14.547 -6.822 16.365 1.00 92.44 101 ILE A CA 1
ATOM 785 C C . ILE A 1 101 ? -14.446 -8.243 15.810 1.00 92.44 101 ILE A C 1
ATOM 787 O O . ILE A 1 101 ? -15.459 -8.894 15.567 1.00 92.44 101 ILE A O 1
ATOM 791 N N . LYS A 1 102 ? -13.224 -8.757 15.637 1.00 89.62 102 LYS A N 1
ATOM 792 C CA . LYS A 1 102 ? -13.000 -10.045 14.973 1.00 89.62 102 LYS A CA 1
ATOM 793 C C . LYS A 1 102 ? -13.463 -11.250 15.789 1.00 89.62 102 LYS A C 1
ATOM 795 O O . LYS A 1 102 ? -13.966 -12.215 15.221 1.00 89.62 102 LYS A O 1
ATOM 800 N N . TYR A 1 103 ? -13.230 -11.235 17.098 1.00 90.00 103 TYR A N 1
ATOM 801 C CA . TYR A 1 103 ? -13.474 -12.390 17.967 1.00 90.00 103 TYR A CA 1
ATOM 802 C C . TYR A 1 103 ? -14.697 -12.212 18.869 1.00 90.00 103 TYR A C 1
ATOM 804 O O . TYR A 1 103 ? -15.050 -13.139 19.597 1.00 90.00 103 TYR A O 1
ATOM 812 N N . GLY A 1 104 ? -15.355 -11.048 18.833 1.00 88.69 104 GLY A N 1
ATOM 813 C CA . GLY A 1 104 ? -16.560 -10.782 19.610 1.00 88.69 104 GLY A CA 1
ATOM 814 C C . GLY A 1 104 ? -16.348 -11.113 21.085 1.00 88.69 104 GLY A C 1
ATOM 815 O O . GLY A 1 104 ? -15.444 -10.587 21.718 1.00 88.69 104 GLY A O 1
ATOM 816 N N . LYS A 1 105 ? -17.142 -12.038 21.633 1.00 89.50 105 LYS A N 1
ATOM 817 C CA . LYS A 1 105 ? -17.082 -12.430 23.054 1.00 89.50 105 LYS A CA 1
ATOM 818 C C . LYS A 1 105 ? -15.760 -13.093 23.467 1.00 89.50 105 LYS A C 1
ATOM 820 O O . LYS A 1 105 ? -15.385 -13.001 24.633 1.00 89.50 105 LYS A O 1
ATOM 825 N N . ASP A 1 106 ? -15.037 -13.703 22.529 1.00 92.62 106 ASP A N 1
ATOM 826 C CA . ASP A 1 106 ? -13.823 -14.479 22.814 1.00 92.62 106 ASP A CA 1
ATOM 827 C C . ASP A 1 106 ? -12.537 -13.640 22.740 1.00 92.62 106 ASP A C 1
ATOM 829 O O . ASP A 1 106 ? -11.435 -14.145 22.987 1.00 92.62 106 ASP A O 1
ATOM 833 N N . PHE A 1 107 ? -12.642 -12.346 22.415 1.00 94.44 107 PHE A N 1
ATOM 834 C CA . PHE A 1 107 ? -11.469 -11.504 22.177 1.00 94.44 107 PHE A CA 1
ATOM 835 C C . PHE A 1 107 ? -10.545 -11.388 23.392 1.00 94.44 107 PHE A C 1
ATOM 837 O O . PHE A 1 107 ? -9.327 -11.372 23.222 1.00 94.44 107 PHE A O 1
ATOM 844 N N . ARG A 1 108 ? -11.095 -11.380 24.615 1.00 95.19 108 ARG A N 1
ATOM 845 C CA . ARG A 1 108 ? -10.299 -11.305 25.848 1.00 95.19 108 ARG A CA 1
ATOM 846 C C . ARG A 1 108 ? -9.354 -12.500 25.964 1.00 95.19 108 ARG A C 1
ATOM 848 O O . ARG A 1 108 ? -8.149 -12.314 26.078 1.00 95.19 108 ARG A O 1
ATOM 855 N N . GLY A 1 109 ? -9.876 -13.718 25.804 1.00 92.38 109 GLY A N 1
ATOM 856 C CA . GLY A 1 109 ? -9.060 -14.936 25.827 1.00 92.38 109 GLY A CA 1
ATOM 857 C C . GLY A 1 109 ? -8.063 -15.014 24.663 1.00 92.38 109 GLY A C 1
ATOM 858 O O . GLY A 1 109 ? -6.997 -15.619 24.781 1.00 92.38 109 GLY A O 1
ATOM 859 N N . TYR A 1 110 ? -8.368 -14.383 23.526 1.00 92.00 110 TYR A N 1
ATOM 860 C CA . TYR A 1 110 ? -7.424 -14.255 22.414 1.00 92.00 110 TYR A CA 1
ATOM 861 C C . TYR A 1 110 ? -6.269 -13.281 22.714 1.00 92.00 110 TYR A C 1
ATOM 863 O O . TYR A 1 110 ? -5.130 -13.545 22.309 1.00 92.00 110 TYR A O 1
ATOM 871 N N . LEU A 1 111 ? -6.544 -12.171 23.404 1.00 92.50 111 LEU A N 1
ATOM 872 C CA . LEU A 1 111 ? -5.548 -11.181 23.826 1.00 92.50 111 LEU A CA 1
ATOM 873 C C . LEU A 1 111 ? -4.652 -11.717 24.955 1.00 92.50 111 LEU A C 1
ATOM 875 O O . LEU A 1 111 ? -3.432 -11.571 24.878 1.00 92.50 111 LEU A O 1
ATOM 879 N N . GLU A 1 112 ? -5.228 -12.439 25.921 1.00 93.12 112 GLU A N 1
ATOM 880 C CA . GLU A 1 112 ? -4.503 -13.053 27.046 1.00 93.12 112 GLU A CA 1
ATOM 881 C C . GLU A 1 112 ? -3.380 -13.991 26.568 1.00 93.12 112 GLU A C 1
ATOM 883 O O . GLU A 1 112 ? -2.268 -13.956 27.091 1.00 93.12 112 GLU A O 1
ATOM 888 N N . LYS A 1 113 ? -3.612 -14.759 25.490 1.00 88.94 113 LYS A N 1
ATOM 889 C CA . LYS A 1 113 ? -2.599 -15.637 24.861 1.00 88.94 113 LYS A CA 1
ATOM 890 C C . LYS A 1 113 ? -1.361 -14.899 24.333 1.00 88.94 113 LYS A C 1
ATOM 892 O O . LYS A 1 113 ? -0.388 -15.548 23.967 1.00 88.94 113 LYS A O 1
ATOM 897 N N . ARG A 1 114 ? -1.411 -13.569 24.233 1.00 87.19 114 ARG A N 1
ATOM 898 C CA . ARG A 1 114 ? -0.319 -12.691 23.775 1.00 87.19 114 ARG A CA 1
ATOM 899 C C . ARG A 1 114 ? 0.141 -11.722 24.864 1.00 87.19 114 ARG A C 1
ATOM 901 O O . ARG A 1 114 ? 0.744 -10.701 24.560 1.00 87.19 114 ARG A O 1
ATOM 908 N N . GLY A 1 115 ? -0.198 -12.021 26.119 1.00 89.38 115 GLY A N 1
ATOM 909 C CA . GLY A 1 115 ? 0.200 -11.235 27.283 1.00 89.38 115 GLY A CA 1
ATOM 910 C C . GLY A 1 115 ? -0.528 -9.897 27.439 1.00 89.38 115 GLY A C 1
ATOM 911 O O . GLY A 1 115 ? -0.068 -9.047 28.194 1.00 89.38 115 GLY A O 1
ATOM 912 N N . ILE A 1 116 ? -1.666 -9.705 26.760 1.00 92.62 116 ILE A N 1
ATOM 913 C CA . ILE A 1 116 ? -2.525 -8.526 26.929 1.00 92.62 116 ILE A CA 1
ATOM 914 C C . ILE A 1 116 ? -3.732 -8.928 27.776 1.00 92.62 116 ILE A C 1
ATOM 916 O O . ILE A 1 116 ? -4.672 -9.549 27.280 1.00 92.62 116 ILE A O 1
ATOM 920 N N . THR A 1 117 ? -3.711 -8.561 29.056 1.00 94.88 117 THR A N 1
ATOM 921 C CA . THR A 1 117 ? -4.781 -8.893 30.006 1.00 94.88 117 THR A CA 1
ATOM 922 C C . THR A 1 117 ? -5.632 -7.664 30.308 1.00 94.88 117 THR A C 1
ATOM 924 O O . THR A 1 117 ? -5.154 -6.695 30.904 1.00 94.88 117 THR A O 1
ATOM 927 N N . LEU A 1 118 ? -6.907 -7.727 29.919 1.00 94.31 118 LEU A N 1
ATOM 928 C CA . LEU A 1 118 ? -7.922 -6.708 30.201 1.00 94.31 118 LEU A CA 1
ATOM 929 C C . LEU A 1 118 ? -8.821 -7.166 31.352 1.00 94.31 118 LEU A C 1
ATOM 931 O O . LEU A 1 118 ? -9.207 -8.335 31.413 1.00 94.31 118 LEU A O 1
ATOM 935 N N . SER A 1 119 ? -9.197 -6.247 32.240 1.00 94.69 119 SER A N 1
ATOM 936 C CA . SER A 1 119 ? -10.245 -6.499 33.231 1.00 94.69 119 SER A CA 1
ATOM 937 C C . SER A 1 119 ? -11.618 -6.638 32.556 1.00 94.69 119 SER A C 1
ATOM 939 O O . SER A 1 119 ? -11.806 -6.279 31.391 1.00 94.69 119 SER A O 1
ATOM 941 N N . GLU A 1 120 ? -12.616 -7.144 33.283 1.00 93.06 120 GLU A N 1
ATOM 942 C CA . GLU A 1 120 ? -13.990 -7.220 32.765 1.00 93.06 120 GLU A CA 1
ATOM 943 C C . GLU A 1 120 ? -14.574 -5.848 32.427 1.00 93.06 120 GLU A C 1
ATOM 945 O O . GLU A 1 120 ? -15.232 -5.705 31.397 1.00 93.06 120 GLU A O 1
ATOM 950 N N . SER A 1 121 ? -14.298 -4.833 33.250 1.00 94.00 121 SER A N 1
ATOM 951 C CA . SER A 1 121 ? -14.767 -3.470 32.999 1.00 94.00 121 SER A CA 1
ATOM 952 C C . SER A 1 121 ? -14.086 -2.844 31.782 1.00 94.00 121 SER A C 1
ATOM 954 O O . SER A 1 121 ? -14.758 -2.204 30.977 1.00 94.00 121 SER A O 1
ATOM 956 N N . GLU A 1 122 ? -12.783 -3.070 31.601 1.00 94.50 122 GLU A N 1
ATOM 957 C CA . GLU A 1 122 ? -12.032 -2.591 30.434 1.00 94.50 122 GLU A CA 1
ATOM 958 C C . GLU A 1 122 ? -12.529 -3.254 29.150 1.00 94.50 122 GLU A C 1
ATOM 960 O O . GLU A 1 122 ? -12.824 -2.571 28.173 1.00 94.50 122 GLU A O 1
ATOM 965 N N . ALA A 1 123 ? -12.694 -4.579 29.162 1.00 94.12 123 ALA A N 1
ATOM 966 C CA . ALA A 1 123 ? -13.208 -5.316 28.015 1.00 94.12 123 ALA A CA 1
ATOM 967 C C . ALA A 1 123 ? -14.632 -4.869 27.638 1.00 94.12 123 ALA A C 1
ATOM 969 O O . ALA A 1 123 ? -14.921 -4.652 26.460 1.00 94.12 123 ALA A O 1
ATOM 970 N N . ALA A 1 124 ? -15.510 -4.682 28.629 1.00 92.94 124 ALA A N 1
ATOM 971 C CA . ALA A 1 124 ? -16.858 -4.165 28.408 1.00 92.94 124 ALA A CA 1
ATOM 972 C C . ALA A 1 124 ? -16.842 -2.748 27.818 1.00 92.94 124 ALA A C 1
ATOM 974 O O . ALA A 1 124 ? -17.640 -2.449 26.929 1.00 92.94 124 ALA A O 1
ATOM 975 N N . GLN A 1 125 ? -15.921 -1.892 28.268 1.00 93.25 125 GLN A N 1
ATOM 976 C CA . GLN A 1 125 ? -15.775 -0.543 27.735 1.00 93.25 125 GLN A CA 1
ATOM 977 C C . GLN A 1 125 ? -15.317 -0.558 26.271 1.00 93.25 125 GLN A C 1
ATOM 979 O O . GLN A 1 125 ? -15.919 0.140 25.462 1.00 93.25 125 GLN A O 1
ATOM 984 N N . VAL A 1 126 ? -14.342 -1.397 25.900 1.00 93.81 126 VAL A N 1
ATOM 985 C CA . VAL A 1 126 ? -13.913 -1.554 24.494 1.00 93.81 126 VAL A CA 1
ATOM 986 C C . VAL A 1 126 ? -15.086 -1.964 23.605 1.00 93.81 126 VAL A C 1
ATOM 988 O O . VAL A 1 126 ? -15.334 -1.342 22.574 1.00 93.81 126 VAL A O 1
ATOM 991 N N . VAL A 1 127 ? -15.849 -2.982 24.014 1.00 93.25 127 VAL A N 1
ATOM 992 C CA . VAL A 1 127 ? -17.022 -3.445 23.254 1.00 93.25 127 VAL A CA 1
ATOM 993 C C . VAL A 1 127 ? -18.069 -2.338 23.136 1.00 93.25 127 VAL A C 1
ATOM 995 O O . VAL A 1 127 ? -18.633 -2.137 22.064 1.00 93.25 127 VAL A O 1
ATOM 998 N N . ARG A 1 128 ? -18.316 -1.590 24.216 1.00 92.12 128 ARG A N 1
ATOM 999 C CA . ARG A 1 128 ? -19.262 -0.470 24.215 1.00 92.12 128 ARG A CA 1
ATOM 1000 C C . ARG A 1 128 ? -18.837 0.625 23.238 1.00 92.12 128 ARG A C 1
ATOM 1002 O O . ARG A 1 128 ? -19.673 1.089 22.470 1.00 92.12 128 ARG A O 1
ATOM 1009 N N . THR A 1 129 ? -17.565 1.005 23.236 1.00 90.94 129 THR A N 1
ATOM 1010 C CA . THR A 1 129 ? -17.012 2.011 22.321 1.00 90.94 129 THR A CA 1
ATOM 1011 C C . THR A 1 129 ? -17.174 1.605 20.857 1.00 90.94 129 THR A C 1
ATOM 1013 O O . THR A 1 129 ? -17.518 2.434 20.021 1.00 90.94 129 THR A O 1
ATOM 1016 N N . LEU A 1 130 ? -16.990 0.321 20.547 1.00 92.88 130 LEU A N 1
ATOM 1017 C CA . LEU A 1 130 ? -17.074 -0.196 19.178 1.00 92.88 130 LEU A CA 1
ATOM 1018 C C . LEU A 1 130 ? -18.497 -0.607 18.763 1.00 92.88 130 LEU A C 1
ATOM 1020 O O . LEU A 1 130 ? -18.713 -0.957 17.609 1.00 92.88 130 LEU A O 1
ATOM 1024 N N . SER A 1 131 ? -19.476 -0.558 19.674 1.00 89.94 131 SER A N 1
ATOM 1025 C CA . SER A 1 131 ? -20.832 -1.084 19.442 1.00 89.94 131 SER A CA 1
ATOM 1026 C C . SER A 1 131 ? -21.621 -0.371 18.339 1.00 89.94 131 SER A C 1
ATOM 1028 O O . SER A 1 131 ? -22.547 -0.958 17.786 1.00 89.94 131 SER A O 1
ATOM 1030 N N . ASN A 1 132 ? -21.247 0.869 18.014 1.00 88.62 132 ASN A N 1
ATOM 1031 C CA . ASN A 1 132 ? -21.880 1.661 16.960 1.00 88.62 132 ASN A CA 1
ATOM 1032 C C . ASN A 1 132 ? -21.251 1.446 15.575 1.00 88.62 132 ASN A C 1
ATOM 1034 O O . ASN A 1 132 ? -21.781 1.971 14.598 1.00 88.62 132 ASN A O 1
ATOM 1038 N N . LEU A 1 133 ? -20.124 0.733 15.480 1.00 92.38 133 LEU A N 1
ATOM 1039 C CA . LEU A 1 133 ? -19.479 0.473 14.196 1.00 92.38 133 LEU A CA 1
ATOM 1040 C C . LEU A 1 133 ? -20.284 -0.566 13.409 1.00 92.38 133 LEU A C 1
ATOM 1042 O O . LEU A 1 133 ? -20.744 -1.565 13.965 1.00 92.38 133 LEU A O 1
ATOM 1046 N N . THR A 1 134 ? -20.441 -0.329 12.110 1.00 91.38 134 THR A N 1
ATOM 1047 C CA . THR A 1 134 ? -21.141 -1.229 11.183 1.00 91.38 134 THR A CA 1
ATOM 1048 C C . THR A 1 134 ? -20.180 -2.055 10.331 1.00 91.38 134 THR A C 1
ATOM 1050 O O . THR A 1 134 ? -20.604 -2.976 9.628 1.00 91.38 134 THR A O 1
ATOM 1053 N N . ILE A 1 135 ? -18.883 -1.756 10.414 1.00 91.25 135 ILE A N 1
ATOM 1054 C CA . ILE A 1 135 ? -17.824 -2.437 9.692 1.00 91.25 135 ILE A CA 1
ATOM 1055 C C . ILE A 1 135 ? -17.790 -3.935 9.989 1.00 91.25 135 ILE A C 1
ATOM 1057 O O . ILE A 1 135 ? -17.892 -4.394 11.129 1.00 91.25 135 ILE A O 1
ATOM 1061 N N . SER A 1 136 ? -17.613 -4.712 8.925 1.00 90.56 136 SER A N 1
ATOM 1062 C CA . SER A 1 136 ? -17.571 -6.163 9.011 1.00 90.56 136 SER A CA 1
ATOM 1063 C C . SER A 1 136 ? -16.216 -6.674 9.534 1.00 90.56 136 SER A C 1
ATOM 1065 O O . SER A 1 136 ? -15.161 -6.105 9.213 1.00 90.56 136 SER A O 1
ATOM 1067 N N . PRO A 1 137 ? -16.202 -7.790 10.289 1.00 88.75 137 PRO A N 1
ATOM 1068 C CA . PRO A 1 137 ? -14.970 -8.476 10.676 1.00 88.75 137 PRO A CA 1
ATOM 1069 C C . PRO A 1 137 ? -14.066 -8.835 9.489 1.00 88.75 137 PRO A C 1
ATOM 1071 O O . PRO A 1 137 ? -12.844 -8.873 9.640 1.00 88.75 137 PRO A O 1
ATOM 1074 N N . GLU A 1 138 ? -14.643 -9.084 8.312 1.00 88.50 138 GLU A N 1
ATOM 1075 C CA . GLU A 1 138 ? -13.926 -9.395 7.076 1.00 88.50 138 GLU A CA 1
ATOM 1076 C C . GLU A 1 138 ? -13.078 -8.210 6.595 1.00 88.50 138 GLU A C 1
ATOM 1078 O O . GLU A 1 138 ? -11.886 -8.388 6.326 1.00 88.50 138 GLU A O 1
ATOM 1083 N N . ILE A 1 139 ? -13.649 -6.998 6.548 1.00 87.88 139 ILE A N 1
ATOM 1084 C CA . ILE A 1 139 ? -12.911 -5.781 6.163 1.00 87.88 139 ILE A CA 1
ATOM 1085 C C . ILE A 1 139 ? -11.801 -5.499 7.181 1.00 87.88 139 ILE A C 1
ATOM 1087 O O . ILE A 1 139 ? -10.662 -5.214 6.802 1.00 87.88 139 ILE A O 1
ATOM 1091 N N . CYS A 1 140 ? -12.095 -5.638 8.474 1.00 87.81 140 CYS A N 1
ATOM 1092 C CA . CYS A 1 140 ? -11.101 -5.516 9.541 1.00 87.81 140 CYS A CA 1
ATOM 1093 C C . CYS A 1 140 ? -9.952 -6.529 9.385 1.00 87.81 140 CYS A C 1
ATOM 1095 O O . CYS A 1 140 ? -8.782 -6.176 9.532 1.00 87.81 140 CYS A O 1
ATOM 1097 N N . ALA A 1 141 ? -10.257 -7.779 9.022 1.00 82.56 141 ALA A N 1
ATOM 1098 C CA . ALA A 1 141 ? -9.253 -8.821 8.823 1.00 82.56 141 ALA A CA 1
ATOM 1099 C C . ALA A 1 141 ? -8.330 -8.545 7.624 1.00 82.56 141 ALA A C 1
ATOM 1101 O O . ALA A 1 141 ? -7.139 -8.858 7.701 1.00 82.56 141 ALA A O 1
ATOM 1102 N N . GLN A 1 142 ? -8.858 -7.955 6.549 1.00 82.62 142 GLN A N 1
ATOM 1103 C CA . GLN A 1 142 ? -8.069 -7.519 5.391 1.00 82.62 142 GLN A CA 1
ATOM 1104 C C . GLN A 1 142 ? -7.183 -6.306 5.714 1.00 82.62 142 GLN A C 1
ATOM 1106 O O . GLN A 1 142 ? -6.103 -6.167 5.148 1.00 82.62 142 GLN A O 1
ATOM 1111 N N . ASN A 1 143 ? -7.596 -5.481 6.678 1.00 84.75 143 ASN A N 1
ATOM 1112 C CA . ASN A 1 143 ? -6.935 -4.234 7.061 1.00 84.75 143 ASN A CA 1
ATOM 1113 C C . ASN A 1 143 ? -6.444 -4.282 8.516 1.00 84.75 143 ASN A C 1
ATOM 1115 O O . ASN A 1 143 ? -6.715 -3.390 9.316 1.00 84.75 143 ASN A O 1
ATOM 1119 N N . ARG A 1 144 ? -5.714 -5.350 8.869 1.00 82.00 144 ARG A N 1
ATOM 1120 C CA . ARG A 1 144 ? -5.352 -5.699 10.258 1.00 82.00 144 ARG A CA 1
ATOM 1121 C C . ARG A 1 144 ? -4.633 -4.595 11.041 1.00 82.00 144 ARG A C 1
ATOM 1123 O O . ARG A 1 144 ? -4.709 -4.587 12.268 1.00 82.00 144 ARG A O 1
ATOM 1130 N N . TYR A 1 145 ? -3.880 -3.742 10.356 1.00 83.38 145 TYR A N 1
ATOM 1131 C CA . TYR A 1 145 ? -3.063 -2.706 10.990 1.00 83.38 145 TYR A CA 1
ATOM 1132 C C . TYR A 1 145 ? -3.786 -1.366 11.122 1.00 83.38 145 TYR A C 1
ATOM 1134 O O . TYR A 1 145 ? -3.301 -0.504 11.841 1.00 83.38 145 TYR A O 1
ATOM 1142 N N . VAL A 1 146 ? -4.968 -1.237 10.516 1.00 87.06 146 VAL A N 1
ATOM 1143 C CA . VAL A 1 146 ? -5.750 -0.002 10.478 1.00 87.06 146 VAL A CA 1
ATOM 1144 C C . VAL A 1 146 ? -6.759 0.004 11.615 1.00 87.06 146 VAL A C 1
ATOM 1146 O O . VAL A 1 146 ? -7.366 -1.020 11.929 1.00 87.06 146 VAL A O 1
ATOM 1149 N N . ASP A 1 147 ? -6.953 1.156 12.246 1.00 90.75 147 ASP A N 1
ATOM 1150 C CA . ASP A 1 147 ? -7.966 1.326 13.283 1.00 90.75 147 ASP A CA 1
ATOM 1151 C C . ASP A 1 147 ? -9.372 1.059 12.710 1.00 90.75 147 ASP A C 1
ATOM 1153 O O . ASP A 1 147 ? -9.750 1.692 11.719 1.00 90.75 147 ASP A O 1
ATOM 1157 N N . PRO A 1 148 ? -10.184 0.169 13.312 1.00 92.88 148 PRO A N 1
ATOM 1158 C CA . PRO A 1 148 ? -11.554 -0.047 12.862 1.00 92.88 148 PRO A CA 1
ATOM 1159 C C . PRO A 1 148 ? -12.411 1.218 12.813 1.00 92.88 148 PRO A C 1
ATOM 1161 O O . PRO A 1 148 ? -13.283 1.320 11.956 1.00 92.88 148 PRO A O 1
ATOM 1164 N N . ILE A 1 149 ? -12.140 2.198 13.681 1.00 93.12 149 ILE A N 1
ATOM 1165 C CA . ILE A 1 149 ? -12.837 3.490 13.645 1.00 93.12 149 ILE A CA 1
ATOM 1166 C C . ILE A 1 149 ? -12.479 4.262 12.367 1.00 93.12 149 ILE A C 1
ATOM 1168 O O . ILE A 1 149 ? -13.357 4.842 11.731 1.00 93.12 149 ILE A O 1
ATOM 1172 N N . ALA A 1 150 ? -11.209 4.243 11.952 1.00 92.69 150 ALA A N 1
ATOM 1173 C CA . ALA A 1 150 ? -10.782 4.869 10.702 1.00 92.69 150 ALA A CA 1
ATOM 1174 C C . ALA A 1 150 ? -11.397 4.156 9.492 1.00 92.69 150 ALA A C 1
ATOM 1176 O O . ALA A 1 150 ? -11.889 4.811 8.578 1.00 92.69 150 ALA A O 1
ATOM 1177 N N . LEU A 1 151 ? -11.424 2.819 9.507 1.00 93.44 151 LEU A N 1
ATOM 1178 C CA . LEU A 1 151 ? -12.032 2.030 8.435 1.00 93.44 151 LEU A CA 1
ATOM 1179 C C . LEU A 1 151 ? -13.542 2.276 8.308 1.00 93.44 151 LEU A C 1
ATOM 1181 O O . LEU A 1 151 ? -14.034 2.371 7.187 1.00 93.44 151 LEU A O 1
ATOM 1185 N N . GLU A 1 152 ? -14.269 2.419 9.422 1.00 94.81 152 GLU A N 1
ATOM 1186 C CA . GLU A 1 152 ? -15.686 2.810 9.410 1.00 94.81 152 GLU A CA 1
ATOM 1187 C C . GLU A 1 152 ? -15.868 4.167 8.725 1.00 94.81 152 GLU A C 1
ATOM 1189 O O . GLU A 1 152 ? -16.724 4.312 7.855 1.00 94.81 152 GLU A O 1
ATOM 1194 N N . GLN A 1 153 ? -15.036 5.155 9.074 1.00 94.69 153 GLN A N 1
ATOM 1195 C CA . GLN A 1 153 ? -15.115 6.489 8.478 1.00 94.69 153 GLN A CA 1
ATOM 1196 C C . GLN A 1 153 ? -14.788 6.460 6.982 1.00 94.69 153 GLN A C 1
ATOM 1198 O O . GLN A 1 153 ? -15.535 7.036 6.197 1.00 94.69 153 GLN A O 1
ATOM 1203 N N . ILE A 1 154 ? -13.758 5.718 6.563 1.00 95.06 154 ILE A N 1
ATOM 1204 C CA . ILE A 1 154 ? -13.445 5.498 5.141 1.00 95.06 154 ILE A CA 1
ATOM 1205 C C . ILE A 1 154 ? -14.634 4.852 4.421 1.00 95.06 154 ILE A C 1
ATOM 1207 O O . ILE A 1 154 ? -15.004 5.271 3.324 1.00 95.06 154 ILE A O 1
ATOM 1211 N N . LEU A 1 155 ? -15.240 3.820 5.014 1.00 94.25 155 LEU A N 1
ATOM 1212 C CA . LEU A 1 155 ? -16.364 3.103 4.419 1.00 94.25 155 LEU A CA 1
ATOM 1213 C C . LEU A 1 155 ? -17.579 4.026 4.251 1.00 94.25 155 LEU A C 1
ATOM 1215 O O . LEU A 1 155 ? -18.131 4.094 3.149 1.00 94.25 155 LEU A O 1
ATOM 1219 N N . ALA A 1 156 ? -17.935 4.774 5.297 1.00 94.31 156 ALA A N 1
ATOM 1220 C CA . ALA A 1 156 ? -19.072 5.691 5.328 1.00 94.31 156 ALA A CA 1
ATOM 1221 C C . ALA A 1 156 ? -18.877 6.950 4.462 1.00 94.31 156 ALA A C 1
ATOM 1223 O O . ALA A 1 156 ? -19.858 7.574 4.049 1.00 94.31 156 ALA A O 1
ATOM 1224 N N . ASP A 1 157 ? -17.633 7.324 4.161 1.00 95.69 157 ASP A N 1
ATOM 1225 C CA . ASP A 1 157 ? -17.336 8.519 3.381 1.00 95.69 157 ASP A CA 1
ATOM 1226 C C . ASP A 1 157 ? -17.692 8.336 1.896 1.00 95.69 157 ASP A C 1
ATOM 1228 O O . ASP A 1 157 ? -16.978 7.701 1.112 1.00 95.69 157 ASP A O 1
ATOM 1232 N N . SER A 1 158 ? -18.838 8.897 1.510 1.00 93.19 158 SER A N 1
ATOM 1233 C CA . SER A 1 158 ? -19.348 8.906 0.132 1.00 93.19 158 SER A CA 1
ATOM 1234 C C . SER A 1 158 ? -18.691 9.957 -0.767 1.00 93.19 158 SER A C 1
ATOM 1236 O O . SER A 1 158 ? -18.951 9.964 -1.968 1.00 93.19 158 SER A O 1
ATOM 1238 N N . GLN A 1 159 ? -17.880 10.855 -0.202 1.00 95.56 159 GLN A N 1
ATOM 1239 C CA . GLN A 1 159 ? -17.239 11.957 -0.919 1.00 95.56 159 GLN A CA 1
ATOM 1240 C C . GLN A 1 159 ? -15.812 11.615 -1.367 1.00 95.56 159 GLN A C 1
ATOM 1242 O O . GLN A 1 159 ? -15.216 12.396 -2.110 1.00 95.56 159 GLN A O 1
ATOM 1247 N N . ILE A 1 160 ? -15.275 10.456 -0.960 1.00 95.50 160 ILE A N 1
ATOM 1248 C CA . ILE A 1 160 ? -14.005 9.937 -1.480 1.00 95.50 160 ILE A CA 1
ATOM 1249 C C . ILE A 1 160 ? -14.068 9.906 -3.019 1.00 95.50 160 ILE A C 1
ATOM 1251 O O . ILE A 1 160 ? -14.978 9.280 -3.577 1.00 95.50 160 ILE A O 1
ATOM 1255 N N . PRO A 1 161 ? -13.114 10.557 -3.720 1.00 94.88 161 PRO A N 1
ATOM 1256 C CA . PRO A 1 161 ? -13.035 10.514 -5.173 1.00 94.88 161 PRO A CA 1
ATOM 1257 C C . PRO A 1 161 ? -12.986 9.082 -5.698 1.00 94.88 161 PRO A C 1
ATOM 1259 O O . PRO A 1 161 ? -12.504 8.169 -5.025 1.00 94.88 161 PRO A O 1
ATOM 1262 N N . ARG A 1 162 ? -13.450 8.884 -6.935 1.00 90.69 162 ARG A N 1
ATOM 1263 C CA . ARG A 1 162 ? -13.436 7.560 -7.562 1.00 90.69 162 ARG A CA 1
ATOM 1264 C C . ARG A 1 162 ? -12.024 6.967 -7.523 1.00 90.69 162 ARG A C 1
ATOM 1266 O O . ARG A 1 162 ? -11.084 7.573 -8.035 1.00 90.69 162 ARG A O 1
ATOM 1273 N N . LEU A 1 163 ? -11.913 5.761 -6.968 1.00 95.06 163 LEU A N 1
ATOM 1274 C CA . LEU A 1 163 ? -10.651 5.035 -6.903 1.00 95.06 163 LEU A CA 1
ATOM 1275 C C . LEU A 1 163 ? -10.183 4.654 -8.319 1.00 95.06 163 LEU A C 1
ATOM 1277 O O . LEU A 1 163 ? -10.976 4.110 -9.092 1.00 95.06 163 LEU A O 1
ATOM 1281 N N . PRO A 1 164 ? -8.927 4.952 -8.691 1.00 94.56 164 PRO A N 1
ATOM 1282 C CA . PRO A 1 164 ? -8.378 4.521 -9.971 1.00 94.56 164 PRO A CA 1
ATOM 1283 C C . PRO A 1 164 ? -8.277 2.994 -10.088 1.00 94.56 164 PRO A C 1
ATOM 1285 O O . PRO A 1 164 ? -7.474 2.360 -9.424 1.00 94.56 164 PRO A O 1
ATOM 1288 N N . GLU A 1 165 ? -9.048 2.384 -10.982 1.00 92.56 165 GLU A N 1
ATOM 1289 C CA . GLU A 1 165 ? -9.035 0.919 -11.154 1.00 92.56 165 GLU A CA 1
ATOM 1290 C C . GLU A 1 165 ? -8.205 0.470 -12.360 1.00 92.56 165 GLU A C 1
ATOM 1292 O O . GLU A 1 165 ? -7.663 -0.631 -12.376 1.00 92.56 165 GLU A O 1
ATOM 1297 N N . ASN A 1 166 ? -8.107 1.317 -13.390 1.00 92.00 166 ASN A N 1
ATOM 1298 C CA . ASN A 1 166 ? -7.460 0.980 -14.653 1.00 92.00 166 ASN A CA 1
ATOM 1299 C C . ASN A 1 166 ? -6.016 1.518 -14.699 1.00 92.00 166 ASN A C 1
ATOM 1301 O O . ASN A 1 166 ? -5.830 2.730 -14.836 1.00 92.00 166 ASN A O 1
ATOM 1305 N N . PRO A 1 167 ? -4.989 0.645 -14.694 1.00 91.69 167 PRO A N 1
ATOM 1306 C CA . PRO A 1 167 ? -3.586 1.054 -14.821 1.00 91.69 167 PRO A CA 1
ATOM 1307 C C . PRO A 1 167 ? -3.271 1.848 -16.102 1.00 91.69 167 PRO A C 1
ATOM 1309 O O . PRO A 1 167 ? -2.317 2.623 -16.139 1.00 91.69 167 PRO A O 1
ATOM 1312 N N . ASN A 1 168 ? -4.074 1.671 -17.157 1.00 90.06 168 ASN A N 1
ATOM 1313 C CA . ASN A 1 168 ? -3.891 2.324 -18.454 1.00 90.06 168 ASN A CA 1
ATOM 1314 C C . ASN A 1 168 ? -4.694 3.615 -18.630 1.00 90.06 168 ASN A C 1
ATOM 1316 O O . ASN A 1 168 ? -4.709 4.166 -19.731 1.00 90.06 168 ASN A O 1
ATOM 1320 N N . ASP A 1 169 ? -5.350 4.119 -17.586 1.00 93.00 169 ASP A N 1
ATOM 1321 C CA . ASP A 1 169 ? -6.095 5.372 -17.683 1.00 93.00 169 ASP A CA 1
ATOM 1322 C C . ASP A 1 169 ? -5.157 6.538 -18.064 1.00 93.00 169 ASP A C 1
ATOM 1324 O O . ASP A 1 169 ? -4.096 6.752 -17.461 1.00 93.00 169 ASP A O 1
ATOM 1328 N N . SER A 1 170 ? -5.516 7.300 -19.100 1.00 92.38 170 SER A N 1
ATOM 1329 C CA . SER A 1 170 ? -4.759 8.481 -19.528 1.00 92.38 170 SER A CA 1
ATOM 1330 C C . SER A 1 170 ? -4.749 9.584 -18.468 1.00 92.38 170 SER A C 1
ATOM 1332 O O . SER A 1 170 ? -3.795 10.352 -18.408 1.00 92.38 170 SER A O 1
ATOM 1334 N N . ASN A 1 171 ? -5.773 9.637 -17.614 1.00 95.25 171 ASN A N 1
ATOM 1335 C CA . ASN A 1 171 ? -5.940 10.619 -16.549 1.00 95.25 171 ASN A CA 1
ATOM 1336 C C . ASN A 1 171 ? -5.473 10.109 -15.171 1.00 95.25 171 ASN A C 1
ATOM 1338 O O . ASN A 1 171 ? -5.714 10.767 -14.160 1.00 95.25 171 ASN A O 1
ATOM 1342 N N . LEU A 1 172 ? -4.800 8.952 -15.113 1.00 96.19 172 LEU A N 1
ATOM 1343 C CA . LEU A 1 172 ? -4.406 8.292 -13.863 1.00 96.19 172 LEU A CA 1
ATOM 1344 C C . LEU A 1 172 ? -3.656 9.218 -12.893 1.00 96.19 172 LEU A C 1
ATOM 1346 O O . LEU A 1 172 ? -3.958 9.229 -11.703 1.00 96.19 172 LEU A O 1
ATOM 1350 N N . ALA A 1 173 ? -2.715 10.022 -13.396 1.00 96.62 173 ALA A N 1
ATOM 1351 C CA . ALA A 1 173 ? -1.952 10.954 -12.567 1.00 96.62 173 ALA A CA 1
ATOM 1352 C C . ALA A 1 173 ? -2.865 11.957 -11.837 1.00 96.62 173 ALA A C 1
ATOM 1354 O O . ALA A 1 173 ? -2.728 12.150 -10.633 1.00 96.62 173 ALA A O 1
ATOM 1355 N N . ASN A 1 174 ? -3.836 12.546 -12.541 1.00 95.94 174 ASN A N 1
ATOM 1356 C CA . ASN A 1 174 ? -4.758 13.514 -11.946 1.00 95.94 174 ASN A CA 1
ATOM 1357 C C . ASN A 1 174 ? -5.723 12.838 -10.967 1.00 95.94 174 ASN A C 1
ATOM 1359 O O . ASN A 1 174 ? -5.924 13.352 -9.875 1.00 95.94 174 ASN A O 1
ATOM 1363 N N . LEU A 1 175 ? -6.244 11.652 -11.303 1.00 96.56 175 LEU A N 1
ATOM 1364 C CA . LEU A 1 175 ? -7.122 10.909 -10.394 1.00 96.56 175 LEU A CA 1
ATOM 1365 C C . LEU A 1 175 ? -6.413 10.547 -9.078 1.00 96.56 175 LEU A C 1
ATOM 1367 O O . LEU A 1 175 ? -6.998 10.673 -8.004 1.00 96.56 175 LEU A O 1
ATOM 1371 N N . LEU A 1 176 ? -5.143 10.128 -9.147 1.00 96.88 176 LEU A N 1
ATOM 1372 C CA . LEU A 1 176 ? -4.326 9.889 -7.954 1.00 96.88 176 LEU A CA 1
ATOM 1373 C C . LEU A 1 176 ? -4.077 11.185 -7.175 1.00 96.88 176 LEU A C 1
ATOM 1375 O O . LEU A 1 176 ? -4.115 11.169 -5.946 1.00 96.88 176 LEU A O 1
ATOM 1379 N N . ASN A 1 177 ? -3.838 12.300 -7.869 1.00 95.75 177 ASN A N 1
ATOM 1380 C CA . ASN A 1 177 ? -3.615 13.601 -7.242 1.00 95.75 177 ASN A CA 1
ATOM 1381 C C . ASN A 1 177 ? -4.837 14.048 -6.436 1.00 95.75 177 ASN A C 1
ATOM 1383 O O . ASN A 1 177 ? -4.712 14.327 -5.243 1.00 95.75 177 ASN A O 1
ATOM 1387 N N . ASP A 1 178 ? -6.013 14.015 -7.062 1.00 95.31 178 ASP A N 1
ATOM 1388 C CA . ASP A 1 178 ? -7.282 14.395 -6.447 1.00 95.31 178 ASP A CA 1
ATOM 1389 C C . ASP A 1 178 ? -7.603 13.501 -5.244 1.00 95.31 178 ASP A C 1
ATOM 1391 O O . ASP A 1 178 ? -7.984 13.996 -4.183 1.00 95.31 178 ASP A O 1
ATOM 1395 N N . LEU A 1 179 ? -7.388 12.185 -5.374 1.00 96.88 179 LEU A N 1
ATOM 1396 C CA . LEU A 1 179 ? -7.592 11.230 -4.286 1.00 96.88 179 LEU A CA 1
ATOM 1397 C C . LEU A 1 179 ? -6.671 11.518 -3.094 1.00 96.88 179 LEU A C 1
ATOM 1399 O O . LEU A 1 179 ? -7.145 11.618 -1.964 1.00 96.88 179 LEU A O 1
ATOM 1403 N N . ILE A 1 180 ? -5.365 11.677 -3.320 1.00 95.88 180 ILE A N 1
ATOM 1404 C CA . ILE A 1 180 ? -4.402 11.920 -2.235 1.00 95.88 180 ILE A CA 1
ATOM 1405 C C . ILE A 1 180 ? -4.663 13.279 -1.581 1.00 95.88 180 ILE A C 1
ATOM 1407 O O . ILE A 1 180 ? -4.641 13.382 -0.355 1.00 95.88 180 ILE A O 1
ATOM 1411 N N . GLN A 1 181 ? -4.957 14.310 -2.376 1.00 94.38 181 GLN A N 1
ATOM 1412 C CA . GLN A 1 181 ? -5.290 15.635 -1.863 1.00 94.38 181 GLN A CA 1
ATOM 1413 C C . GLN A 1 181 ? -6.601 15.631 -1.064 1.00 94.38 181 GLN A C 1
ATOM 1415 O O . GLN A 1 181 ? -6.734 16.366 -0.084 1.00 94.38 181 GLN A O 1
ATOM 1420 N N . TYR A 1 182 ? -7.574 14.813 -1.462 1.00 96.06 182 TYR A N 1
ATOM 1421 C CA . TYR A 1 182 ? -8.796 14.626 -0.693 1.00 96.06 182 TYR A CA 1
ATOM 1422 C C . TYR A 1 182 ? -8.501 13.957 0.651 1.00 96.06 182 TYR A C 1
ATOM 1424 O O . TYR A 1 182 ? -8.869 14.492 1.698 1.00 96.06 182 TYR A O 1
ATOM 1432 N N . LEU A 1 183 ? -7.795 12.823 0.629 1.00 94.88 183 LEU A N 1
ATOM 1433 C CA . LEU A 1 183 ? -7.446 12.046 1.820 1.00 94.88 183 LEU A CA 1
ATOM 1434 C C . LEU A 1 183 ? -6.593 12.852 2.808 1.00 94.88 183 LEU A C 1
ATOM 1436 O O . LEU A 1 183 ? -6.761 12.725 4.019 1.00 94.88 183 LEU A O 1
ATOM 1440 N N . SER A 1 184 ? -5.734 13.746 2.312 1.00 93.44 184 SER A N 1
ATOM 1441 C CA . SER A 1 184 ? -4.900 14.606 3.154 1.00 93.44 184 SER A CA 1
ATOM 1442 C C . SER A 1 184 ? -5.681 15.660 3.938 1.00 93.44 184 SER A C 1
ATOM 1444 O O . SER A 1 184 ? -5.095 16.367 4.749 1.00 93.44 184 SER A O 1
ATOM 1446 N N . ARG A 1 185 ? -6.976 15.832 3.665 1.00 92.75 185 ARG A N 1
ATOM 1447 C CA . ARG A 1 185 ? -7.858 16.767 4.379 1.00 92.75 185 ARG A CA 1
ATOM 1448 C C . ARG A 1 185 ? -8.787 16.054 5.358 1.00 92.75 185 ARG A C 1
ATOM 1450 O O . ARG A 1 185 ? -9.499 16.726 6.098 1.00 92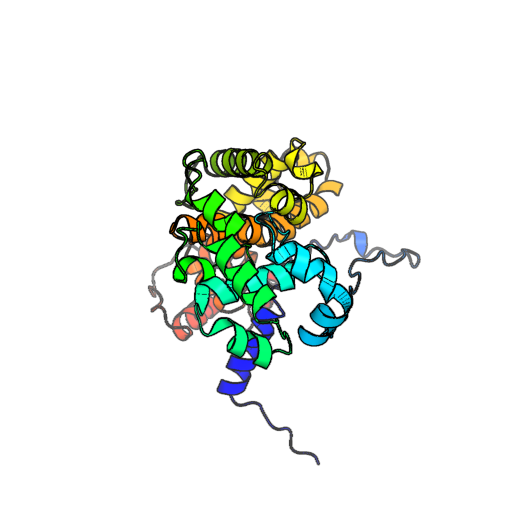.75 185 ARG A O 1
ATOM 1457 N N . GLN A 1 186 ? -8.778 14.721 5.376 1.00 93.31 186 GLN A N 1
ATOM 1458 C CA . GLN A 1 186 ? -9.665 13.934 6.223 1.00 93.31 186 GLN A CA 1
ATOM 1459 C C . GLN A 1 186 ? -9.015 13.643 7.567 1.00 93.31 186 GLN A C 1
ATOM 1461 O O . GLN A 1 186 ? -7.912 13.101 7.629 1.00 93.31 186 GLN A O 1
ATOM 1466 N N . SER A 1 187 ? -9.718 13.944 8.659 1.00 90.25 187 SER A N 1
ATOM 1467 C CA . SER A 1 187 ? -9.209 13.739 10.023 1.00 90.25 187 SER A CA 1
ATOM 1468 C C . SER A 1 187 ? -8.822 12.286 10.310 1.00 90.25 187 SER A C 1
ATOM 1470 O O . SER A 1 187 ? -7.911 12.046 11.094 1.00 90.25 187 SER A O 1
ATOM 1472 N N . TYR A 1 188 ? -9.476 11.324 9.653 1.00 89.62 188 TYR A N 1
ATOM 1473 C CA . TYR A 1 188 ? -9.196 9.892 9.795 1.00 89.62 188 TYR A CA 1
ATOM 1474 C C . TYR A 1 188 ? -8.006 9.379 8.991 1.00 89.62 188 TYR A C 1
ATOM 1476 O O . TYR A 1 188 ? -7.614 8.231 9.181 1.00 89.62 188 TYR A O 1
ATOM 1484 N N . TYR A 1 189 ? -7.441 10.189 8.092 1.00 90.94 189 TYR A N 1
ATOM 1485 C CA . TYR A 1 189 ? -6.409 9.722 7.162 1.00 90.94 189 TYR A CA 1
ATOM 1486 C C . TYR A 1 189 ? -5.211 10.655 7.010 1.00 90.94 189 TYR A C 1
ATOM 1488 O O . TYR A 1 189 ? -4.146 10.210 6.585 1.00 90.94 189 TYR A O 1
ATOM 1496 N N . ILE A 1 190 ? -5.346 11.927 7.389 1.00 89.94 190 ILE A N 1
ATOM 1497 C CA . ILE A 1 190 ? -4.307 12.949 7.232 1.00 89.94 190 ILE A CA 1
ATOM 1498 C C . ILE A 1 190 ? -2.965 12.515 7.824 1.00 89.94 190 ILE A C 1
ATOM 1500 O O . ILE A 1 190 ? -1.947 12.611 7.146 1.00 89.94 190 ILE A O 1
ATOM 1504 N N . GLN A 1 191 ? -2.962 11.945 9.032 1.00 86.69 191 GLN A N 1
ATOM 1505 C CA . GLN A 1 191 ? -1.731 11.481 9.676 1.00 86.69 191 GLN A CA 1
ATOM 1506 C C . GLN A 1 191 ? -1.037 10.389 8.857 1.00 86.69 191 GLN A C 1
ATOM 1508 O O . GLN A 1 191 ? 0.183 10.404 8.717 1.00 86.69 191 GLN A O 1
ATOM 1513 N N . ARG A 1 192 ? -1.810 9.466 8.271 1.00 89.12 192 ARG A N 1
ATOM 1514 C CA . ARG A 1 192 ? -1.277 8.404 7.415 1.00 89.12 192 ARG A CA 1
ATOM 1515 C C . ARG A 1 192 ? -0.690 8.980 6.125 1.00 89.12 192 ARG A C 1
ATOM 1517 O O . ARG A 1 192 ? 0.394 8.575 5.720 1.00 89.12 192 ARG A O 1
ATOM 1524 N N . VAL A 1 193 ? -1.349 9.967 5.514 1.00 91.12 193 VAL A N 1
ATOM 1525 C CA . VAL A 1 193 ? -0.804 10.678 4.343 1.00 91.12 193 VAL A CA 1
ATOM 1526 C C . VAL A 1 193 ? 0.515 11.377 4.690 1.00 91.12 193 VAL A C 1
ATOM 1528 O O . VAL A 1 193 ? 1.493 11.252 3.953 1.00 91.12 193 VAL A O 1
ATOM 1531 N N . GLU A 1 194 ? 0.562 12.100 5.809 1.00 88.31 194 GLU A N 1
ATOM 1532 C CA . GLU A 1 194 ? 1.759 12.818 6.255 1.00 88.31 194 GLU A CA 1
ATOM 1533 C C . GLU A 1 194 ? 2.924 11.880 6.567 1.00 88.31 194 GLU A C 1
ATOM 1535 O O . GLU A 1 194 ? 4.066 12.222 6.277 1.00 88.31 194 GLU A O 1
ATOM 1540 N N . GLN A 1 195 ? 2.654 10.699 7.115 1.00 84.75 195 GLN A N 1
ATOM 1541 C CA . GLN A 1 195 ? 3.679 9.701 7.422 1.00 84.75 195 GLN A CA 1
ATOM 1542 C C . GLN A 1 195 ? 4.227 9.037 6.156 1.00 84.75 195 GLN A C 1
ATOM 1544 O O . GLN A 1 195 ? 5.440 8.966 5.967 1.00 84.75 195 GLN A O 1
ATOM 1549 N N . GLU A 1 196 ? 3.344 8.582 5.266 1.00 87.44 196 GLU A N 1
ATOM 1550 C CA . GLU A 1 196 ? 3.749 7.856 4.059 1.00 87.44 196 GLU A CA 1
ATOM 1551 C C . GLU A 1 196 ? 4.434 8.785 3.048 1.00 87.44 196 GLU A C 1
ATOM 1553 O O . GLU A 1 196 ? 5.462 8.439 2.463 1.00 87.44 196 GLU A O 1
ATOM 1558 N N . LEU A 1 197 ? 3.917 10.002 2.856 1.00 88.56 197 LEU A N 1
ATOM 1559 C CA . LEU A 1 197 ? 4.414 10.917 1.822 1.00 88.56 197 LEU A CA 1
ATOM 1560 C C . LEU A 1 197 ? 5.251 12.072 2.372 1.00 88.56 197 LEU A C 1
ATOM 1562 O O . LEU A 1 197 ? 6.102 12.599 1.662 1.00 88.56 197 LEU A O 1
ATOM 1566 N N . GLY A 1 198 ? 5.062 12.464 3.627 1.00 85.81 198 GLY A N 1
ATOM 1567 C CA . GLY A 1 198 ? 5.632 13.693 4.171 1.00 85.81 198 GLY A CA 1
ATOM 1568 C C . GLY A 1 198 ? 4.757 14.909 3.863 1.00 85.81 198 GLY A C 1
ATOM 1569 O O . GLY A 1 198 ? 4.325 15.132 2.728 1.00 85.81 198 GLY A O 1
ATOM 1570 N N . SER A 1 199 ? 4.558 15.767 4.865 1.00 78.69 199 SER A N 1
ATOM 1571 C CA . SER A 1 199 ? 3.741 16.989 4.758 1.00 78.69 199 SER A CA 1
ATOM 1572 C C . SER A 1 199 ? 4.178 17.925 3.622 1.00 78.69 199 SER A C 1
ATOM 1574 O O . SER A 1 199 ? 3.350 18.579 2.984 1.00 78.69 199 SER A O 1
ATOM 1576 N N . ARG A 1 200 ? 5.480 17.956 3.302 1.00 76.69 200 ARG A N 1
ATOM 1577 C CA . ARG A 1 200 ? 6.039 18.750 2.196 1.00 76.69 200 ARG A CA 1
ATOM 1578 C C . ARG A 1 200 ? 5.595 18.267 0.819 1.00 76.69 200 ARG A C 1
ATOM 1580 O O . ARG A 1 200 ? 5.464 19.094 -0.077 1.00 76.69 200 ARG A O 1
ATOM 1587 N N . ILE A 1 201 ? 5.382 16.966 0.615 1.00 78.69 201 ILE A N 1
ATOM 1588 C CA . ILE A 1 201 ? 4.958 16.462 -0.699 1.00 78.69 201 ILE A CA 1
ATOM 1589 C C . ILE A 1 201 ? 3.536 16.932 -1.001 1.00 78.69 201 ILE A C 1
ATOM 1591 O O . ILE A 1 201 ? 3.279 17.441 -2.087 1.00 78.69 201 ILE A O 1
ATOM 1595 N N . VAL A 1 202 ? 2.646 16.832 -0.017 1.00 78.06 202 VAL A N 1
ATOM 1596 C CA . VAL A 1 202 ? 1.224 17.179 -0.154 1.00 78.06 202 VAL A CA 1
ATOM 1597 C C . VAL A 1 202 ? 1.001 18.686 -0.305 1.00 78.06 202 VAL A C 1
ATOM 1599 O O . VAL A 1 202 ? 0.127 19.114 -1.052 1.00 78.06 202 VAL A O 1
ATOM 1602 N N . SER A 1 203 ? 1.790 19.500 0.398 1.00 71.25 203 SER A N 1
ATOM 1603 C CA . SER A 1 203 ? 1.639 20.963 0.429 1.00 71.25 203 SER A CA 1
ATOM 1604 C C . SER A 1 203 ? 2.346 21.703 -0.714 1.00 71.25 203 SER A C 1
ATOM 1606 O O . SER A 1 203 ? 2.258 22.927 -0.795 1.00 71.25 203 SER A O 1
ATOM 1608 N N . THR A 1 204 ? 3.048 20.994 -1.605 1.00 75.44 204 THR A N 1
ATOM 1609 C CA . THR A 1 204 ? 3.829 21.598 -2.697 1.00 75.44 204 THR A CA 1
ATOM 1610 C C . THR A 1 204 ? 3.494 20.970 -4.051 1.00 75.44 204 THR A C 1
ATOM 1612 O O . THR A 1 204 ? 2.813 19.950 -4.135 1.00 75.44 204 THR A O 1
ATOM 1615 N N . GLY A 1 205 ? 4.043 21.530 -5.137 1.00 75.62 205 GLY A N 1
ATOM 1616 C CA . GLY A 1 205 ? 3.955 20.940 -6.482 1.00 75.62 205 GLY A CA 1
ATOM 1617 C C . GLY A 1 205 ? 4.550 19.525 -6.606 1.00 75.62 205 GLY A C 1
ATOM 1618 O O . GLY A 1 205 ? 4.385 18.880 -7.639 1.00 75.62 205 GLY A O 1
ATOM 1619 N N . LYS A 1 206 ? 5.203 19.001 -5.555 1.00 87.31 206 LYS A N 1
ATOM 1620 C CA . LYS A 1 206 ? 5.773 17.648 -5.528 1.00 87.31 206 LYS A CA 1
ATOM 1621 C C . LYS A 1 206 ? 4.717 16.540 -5.582 1.00 87.31 206 LYS A C 1
ATOM 1623 O O . LYS A 1 206 ? 5.028 15.476 -6.105 1.00 87.31 206 LYS A O 1
ATOM 1628 N N . LEU A 1 207 ? 3.479 16.768 -5.129 1.00 91.94 207 LEU A N 1
ATOM 1629 C CA . LEU A 1 207 ? 2.403 15.777 -5.283 1.00 91.94 207 LEU A CA 1
ATOM 1630 C C . LEU A 1 207 ? 2.083 15.508 -6.763 1.00 91.94 207 LEU A C 1
ATOM 1632 O O . LEU A 1 207 ? 1.834 14.368 -7.159 1.00 91.94 207 LEU A O 1
ATOM 1636 N N . GLN A 1 208 ? 2.125 16.544 -7.603 1.00 91.94 208 GLN A N 1
ATOM 1637 C CA . GLN A 1 208 ? 1.894 16.394 -9.039 1.00 91.94 208 GLN A CA 1
ATOM 1638 C C . GLN A 1 208 ? 3.025 15.613 -9.713 1.00 91.94 208 GLN A C 1
ATOM 1640 O O . GLN A 1 208 ? 2.755 14.724 -10.515 1.00 91.94 208 GLN A O 1
ATOM 1645 N N . ALA A 1 209 ? 4.278 15.878 -9.331 1.00 91.62 209 ALA A N 1
ATOM 1646 C CA . ALA A 1 209 ? 5.418 15.088 -9.791 1.00 91.62 209 ALA A CA 1
ATOM 1647 C C . ALA A 1 209 ? 5.298 13.615 -9.359 1.00 91.62 209 ALA A C 1
ATOM 1649 O O . ALA A 1 209 ? 5.391 12.723 -10.198 1.00 91.62 209 ALA A O 1
ATOM 1650 N N . LEU A 1 210 ? 4.992 13.360 -8.081 1.00 94.69 210 LEU A N 1
ATOM 1651 C CA . LEU A 1 210 ? 4.802 12.012 -7.538 1.00 94.69 210 LEU A CA 1
ATOM 1652 C C . LEU A 1 210 ? 3.737 11.228 -8.316 1.00 94.69 210 LEU A C 1
ATOM 1654 O O . LEU A 1 210 ? 3.950 10.079 -8.689 1.00 94.69 210 LEU A O 1
ATOM 1658 N N . THR A 1 211 ? 2.585 11.845 -8.567 1.00 96.06 211 THR A N 1
ATOM 1659 C CA . THR A 1 211 ? 1.458 11.188 -9.248 1.00 96.06 211 THR A CA 1
ATOM 1660 C C . THR A 1 211 ? 1.687 11.016 -10.749 1.00 96.06 211 THR A C 1
ATOM 1662 O O . THR A 1 211 ? 1.227 10.029 -11.330 1.00 96.06 211 THR A O 1
ATOM 1665 N N . MET A 1 212 ? 2.469 11.903 -11.373 1.00 95.31 212 MET A N 1
ATOM 1666 C CA . MET A 1 212 ? 2.970 11.711 -12.735 1.00 95.31 212 MET A CA 1
ATOM 1667 C C . MET A 1 212 ? 3.903 10.500 -12.812 1.00 95.31 212 MET A C 1
ATOM 1669 O O . MET A 1 212 ? 3.674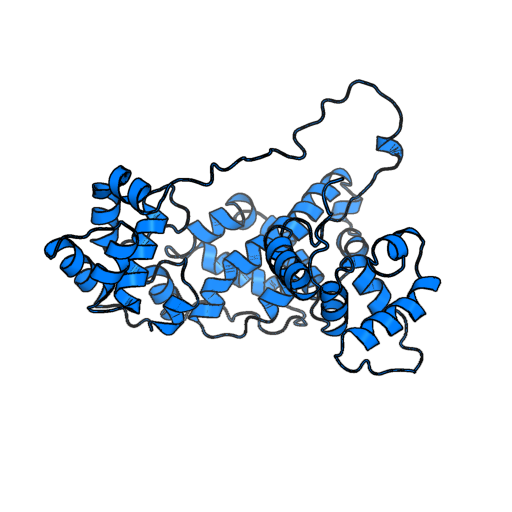 9.604 -13.628 1.00 95.31 212 MET A O 1
ATOM 1673 N N . TYR A 1 213 ? 4.897 10.431 -11.921 1.00 96.06 213 TYR A N 1
ATOM 1674 C CA . TYR A 1 213 ? 5.791 9.281 -11.823 1.00 96.06 213 TYR A CA 1
ATOM 1675 C C . TYR A 1 213 ? 5.023 7.995 -11.534 1.00 96.06 213 TYR A C 1
ATOM 1677 O O . TYR A 1 213 ? 5.283 6.991 -12.187 1.00 96.06 213 TYR A O 1
ATOM 1685 N N . ALA A 1 214 ? 4.016 8.026 -10.656 1.00 97.06 214 ALA A N 1
ATOM 1686 C CA . ALA A 1 214 ? 3.153 6.877 -10.399 1.00 97.06 214 ALA A CA 1
ATOM 1687 C C . ALA A 1 214 ? 2.448 6.380 -11.664 1.00 97.06 214 ALA A C 1
ATOM 1689 O O . ALA A 1 214 ? 2.494 5.189 -11.962 1.00 97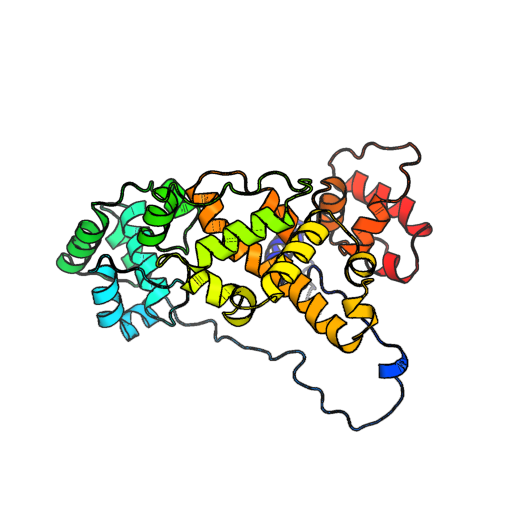.06 214 ALA A O 1
ATOM 1690 N N . SER A 1 215 ? 1.857 7.283 -12.451 1.00 97.44 215 SER A N 1
ATOM 1691 C CA . SER A 1 215 ? 1.213 6.918 -13.716 1.00 97.44 215 SER A CA 1
ATOM 1692 C C . SER A 1 215 ? 2.197 6.285 -14.708 1.00 97.44 215 SER A C 1
ATOM 1694 O O . SER A 1 215 ? 1.865 5.287 -15.343 1.00 97.44 215 SER A O 1
ATOM 1696 N N . GLN A 1 216 ? 3.400 6.844 -14.860 1.00 96.50 216 GLN A N 1
ATOM 1697 C CA . GLN A 1 216 ? 4.423 6.311 -15.770 1.00 96.50 216 GLN A CA 1
ATOM 1698 C C . GLN A 1 216 ? 4.964 4.954 -15.291 1.00 96.50 216 GLN A C 1
ATOM 1700 O O . GLN A 1 216 ? 5.063 4.004 -16.070 1.00 96.50 216 GLN A O 1
ATOM 1705 N N . TRP A 1 217 ? 5.244 4.846 -13.993 1.00 96.38 217 TRP A N 1
ATOM 1706 C CA . TRP A 1 217 ? 5.743 3.644 -13.336 1.00 96.38 217 TRP A CA 1
ATOM 1707 C C . TRP A 1 217 ? 4.767 2.478 -13.476 1.00 96.38 217 TRP A C 1
ATOM 1709 O O . TRP A 1 217 ? 5.140 1.423 -13.984 1.00 96.38 217 TRP A O 1
ATOM 1719 N N . ILE A 1 218 ? 3.492 2.691 -13.134 1.00 95.88 218 ILE A N 1
ATOM 1720 C CA . ILE A 1 218 ? 2.410 1.706 -13.287 1.00 95.88 218 ILE A CA 1
ATOM 1721 C C . ILE A 1 218 ? 2.301 1.231 -14.740 1.00 95.88 218 ILE A C 1
ATOM 1723 O O . ILE A 1 218 ? 2.102 0.043 -14.996 1.00 95.88 218 ILE A O 1
ATOM 1727 N N . LYS A 1 219 ? 2.478 2.141 -15.705 1.00 94.75 219 LYS A N 1
ATOM 1728 C CA . LYS A 1 219 ? 2.430 1.836 -17.142 1.00 94.75 219 LYS A CA 1
ATOM 1729 C C . LYS A 1 219 ? 3.641 1.045 -17.649 1.00 94.75 219 LYS A C 1
ATOM 1731 O O . LYS A 1 219 ? 3.663 0.664 -18.815 1.00 94.75 219 LYS A O 1
ATOM 1736 N N . GLY A 1 220 ? 4.622 0.754 -16.794 1.00 93.81 220 GLY A N 1
ATOM 1737 C CA . GLY A 1 220 ? 5.834 0.045 -17.192 1.00 93.81 220 GLY A CA 1
ATOM 1738 C C . GLY A 1 220 ? 6.788 0.918 -18.000 1.00 93.81 220 GLY A C 1
ATOM 1739 O O . GLY A 1 220 ? 7.528 0.399 -18.827 1.00 93.81 220 GLY A O 1
ATOM 1740 N N . GLN A 1 221 ? 6.768 2.240 -17.811 1.00 94.69 221 GLN A N 1
ATOM 1741 C CA . GLN A 1 221 ? 7.734 3.106 -18.477 1.00 94.69 221 GLN A CA 1
ATOM 1742 C C . GLN A 1 221 ? 9.142 2.848 -17.898 1.00 94.69 221 GLN A C 1
ATOM 1744 O O . GLN A 1 221 ? 9.288 2.832 -16.669 1.00 94.69 221 GLN A O 1
ATOM 1749 N N . PRO A 1 222 ? 10.168 2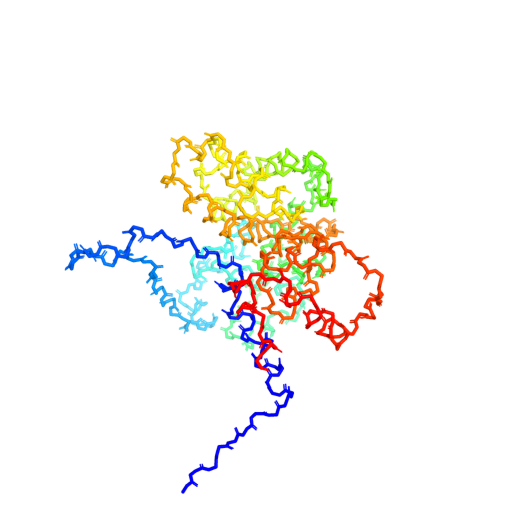.627 -18.743 1.00 93.44 222 PRO A N 1
ATOM 1750 C CA . PRO A 1 222 ? 11.558 2.521 -18.303 1.00 93.44 222 PRO A CA 1
ATOM 1751 C C . PRO A 1 222 ? 12.011 3.772 -17.553 1.00 93.44 222 PRO A C 1
ATOM 1753 O O . PRO A 1 222 ? 11.664 4.885 -17.964 1.00 93.44 222 PRO A O 1
ATOM 1756 N N . LEU A 1 223 ? 12.822 3.606 -16.506 1.00 91.69 223 LEU A N 1
ATOM 1757 C CA . LEU A 1 223 ? 13.298 4.728 -15.684 1.00 91.69 223 LEU A CA 1
ATOM 1758 C C . LEU A 1 223 ? 14.020 5.793 -16.511 1.00 91.69 223 LEU A C 1
ATOM 1760 O O . LEU A 1 223 ? 13.730 6.977 -16.364 1.00 91.69 223 LEU A O 1
ATOM 1764 N N . ALA A 1 224 ? 14.862 5.380 -17.462 1.00 89.38 224 ALA A N 1
ATOM 1765 C CA . ALA A 1 224 ? 15.546 6.300 -18.370 1.00 89.38 224 ALA A CA 1
ATOM 1766 C C . ALA A 1 224 ? 14.565 7.227 -19.115 1.00 89.38 224 ALA A C 1
ATOM 1768 O O . ALA A 1 224 ? 14.806 8.423 -19.229 1.00 89.38 224 ALA A O 1
ATOM 1769 N N . LYS A 1 225 ? 13.408 6.704 -19.551 1.00 92.25 225 LYS A N 1
ATOM 1770 C CA . LYS A 1 225 ? 12.362 7.502 -20.215 1.00 92.25 225 LYS A CA 1
ATOM 1771 C C . LYS A 1 225 ? 11.557 8.370 -19.242 1.00 92.25 225 LYS A C 1
ATOM 1773 O O . LYS A 1 225 ? 10.896 9.298 -19.687 1.00 92.25 225 LYS A O 1
ATOM 1778 N N . MET A 1 226 ? 11.497 8.023 -17.958 1.00 93.19 226 MET A N 1
ATOM 1779 C CA . MET A 1 226 ? 10.813 8.834 -16.938 1.00 93.19 226 MET A CA 1
ATOM 1780 C C . MET A 1 226 ? 11.681 10.026 -16.515 1.00 93.19 226 MET A C 1
ATOM 1782 O O . MET A 1 226 ? 11.174 11.128 -16.293 1.00 93.19 226 MET A O 1
ATOM 1786 N N . LEU A 1 227 ? 12.992 9.796 -16.422 1.00 90.19 227 LEU A N 1
ATOM 1787 C CA . LEU A 1 227 ? 13.989 10.778 -16.005 1.00 90.19 227 LEU A CA 1
ATOM 1788 C C . LEU A 1 227 ? 14.424 11.708 -17.145 1.00 90.19 227 LEU A C 1
ATOM 1790 O O . LEU A 1 227 ? 14.816 12.834 -16.866 1.00 90.19 227 LEU A O 1
ATOM 1794 N N . ASP A 1 228 ? 14.286 11.299 -18.409 1.00 88.69 228 ASP A N 1
ATOM 1795 C CA . ASP A 1 228 ? 14.511 12.176 -19.565 1.00 88.69 228 ASP A CA 1
ATOM 1796 C C . ASP A 1 228 ? 13.374 13.200 -19.724 1.00 88.69 228 ASP A C 1
ATOM 1798 O O . ASP A 1 228 ? 12.412 13.024 -20.477 1.00 88.69 228 ASP A O 1
ATOM 1802 N N . ASN A 1 229 ? 13.449 14.278 -18.947 1.00 85.38 229 ASN A N 1
ATOM 1803 C CA . ASN A 1 229 ? 12.505 15.383 -19.007 1.00 85.38 229 ASN A CA 1
ATOM 1804 C C . ASN A 1 229 ? 13.204 16.725 -18.765 1.00 85.38 229 ASN A C 1
ATOM 1806 O O . ASN A 1 229 ? 14.265 16.801 -18.152 1.00 85.38 229 ASN A O 1
ATOM 1810 N N . SER A 1 230 ? 12.584 17.818 -19.221 1.00 82.56 230 SER A N 1
ATOM 1811 C CA . SER A 1 230 ? 13.193 19.156 -19.184 1.00 82.56 230 SER A CA 1
ATOM 1812 C C . SER A 1 230 ? 13.596 19.620 -17.782 1.00 82.56 230 SER A C 1
ATOM 1814 O O . SER A 1 230 ? 14.528 20.406 -17.656 1.00 82.56 230 SER A O 1
ATOM 1816 N N . PHE A 1 231 ? 12.894 19.168 -16.737 1.00 80.75 231 PHE A N 1
ATOM 1817 C CA . PHE A 1 231 ? 13.217 19.536 -15.361 1.00 80.75 231 PHE A CA 1
ATOM 1818 C C . PHE A 1 231 ? 14.511 18.854 -14.912 1.00 80.75 231 PHE A C 1
ATOM 1820 O O . PHE A 1 231 ? 15.448 19.551 -14.529 1.00 80.75 231 PHE A O 1
ATOM 1827 N N . ILE A 1 232 ? 14.587 17.529 -15.036 1.00 83.50 232 ILE A N 1
ATOM 1828 C CA . ILE A 1 232 ? 15.773 16.744 -14.671 1.00 83.50 232 ILE A CA 1
ATOM 1829 C C . ILE A 1 232 ? 16.969 17.115 -15.552 1.00 83.50 232 ILE A C 1
ATOM 1831 O O . ILE A 1 232 ? 18.050 17.376 -15.038 1.00 83.50 232 ILE A O 1
ATOM 1835 N N . ASN A 1 233 ? 16.763 17.293 -16.859 1.00 82.44 233 ASN A N 1
ATOM 1836 C CA . ASN A 1 233 ? 17.825 17.706 -17.782 1.00 82.44 233 ASN A CA 1
ATOM 1837 C C . ASN A 1 233 ? 18.387 19.103 -17.444 1.00 82.44 233 ASN A C 1
ATOM 1839 O O . ASN A 1 233 ? 19.537 19.399 -17.752 1.00 82.44 233 ASN A O 1
ATOM 1843 N N . SER A 1 234 ? 17.595 19.970 -16.796 1.00 83.06 234 SER A N 1
ATOM 1844 C CA . SER A 1 234 ? 18.055 21.278 -16.299 1.00 83.06 234 SER A CA 1
ATOM 1845 C C . SER A 1 234 ? 18.687 21.232 -14.902 1.00 83.06 234 SER A C 1
ATOM 1847 O O . SER A 1 234 ? 19.299 22.215 -14.484 1.00 83.06 234 SER A O 1
ATOM 1849 N N . LYS A 1 235 ? 18.512 20.123 -14.172 1.00 84.31 235 LYS A N 1
ATOM 1850 C CA . LYS A 1 235 ? 18.980 19.907 -12.796 1.00 84.31 235 LYS A CA 1
ATOM 1851 C C . LYS A 1 235 ? 19.393 18.440 -12.593 1.00 84.31 235 LYS A C 1
ATOM 1853 O O . LYS A 1 235 ? 18.653 17.698 -11.945 1.00 84.31 235 LYS A O 1
ATOM 1858 N N . PRO A 1 236 ? 20.548 18.017 -13.134 1.00 79.38 236 PRO A N 1
ATOM 1859 C CA . PRO A 1 236 ? 21.006 16.629 -13.029 1.00 79.38 236 PRO A CA 1
ATOM 1860 C C . PRO A 1 236 ? 21.118 16.130 -11.581 1.00 79.38 236 PRO A C 1
ATOM 1862 O O . PRO A 1 236 ? 20.774 14.987 -11.304 1.00 79.38 236 PRO A O 1
ATOM 1865 N N . ASP A 1 237 ? 21.459 17.012 -10.638 1.00 81.81 237 ASP A N 1
ATOM 1866 C CA . ASP A 1 237 ? 21.538 16.697 -9.201 1.00 81.81 237 ASP A CA 1
ATOM 1867 C C . ASP A 1 237 ? 20.191 16.247 -8.584 1.00 81.81 237 ASP A C 1
ATOM 1869 O O . ASP A 1 237 ? 20.148 15.723 -7.474 1.00 81.81 237 ASP A O 1
ATOM 1873 N N . GLU A 1 238 ? 19.062 16.444 -9.276 1.00 83.81 238 GLU A N 1
ATOM 1874 C CA . GLU A 1 238 ? 17.737 15.985 -8.832 1.00 83.81 238 GLU A CA 1
ATOM 1875 C C . GLU A 1 238 ? 17.408 14.551 -9.287 1.00 83.81 238 GLU A C 1
ATOM 1877 O O . GLU A 1 238 ? 16.336 14.043 -8.947 1.00 83.81 238 GLU A O 1
ATOM 1882 N N . ILE A 1 239 ? 18.295 13.880 -10.037 1.00 83.69 239 ILE A N 1
ATOM 1883 C CA . ILE A 1 239 ? 18.091 12.493 -10.492 1.00 83.69 239 ILE A CA 1
ATOM 1884 C C . ILE A 1 239 ? 17.883 11.556 -9.298 1.00 83.69 239 ILE A C 1
ATOM 1886 O O . ILE A 1 239 ? 16.877 10.847 -9.257 1.00 83.69 239 ILE A O 1
ATOM 1890 N N . ASP A 1 240 ? 18.755 11.607 -8.290 1.00 82.88 240 ASP A N 1
ATOM 1891 C CA . ASP A 1 240 ? 18.660 10.735 -7.110 1.00 82.88 240 ASP A CA 1
ATOM 1892 C C . ASP A 1 240 ? 17.376 10.984 -6.312 1.00 82.88 240 ASP A C 1
ATOM 1894 O O . ASP A 1 240 ? 16.709 10.059 -5.846 1.00 82.88 240 ASP A O 1
ATOM 1898 N N . SER A 1 241 ? 16.974 12.251 -6.212 1.00 84.94 241 SER A N 1
ATOM 1899 C CA . SER A 1 241 ? 15.716 12.683 -5.593 1.00 84.94 241 SER A CA 1
ATOM 1900 C C . SER A 1 241 ? 14.500 12.127 -6.349 1.00 84.94 241 SER A C 1
ATOM 1902 O O . SER A 1 241 ? 13.546 11.639 -5.733 1.00 84.94 241 SER A O 1
ATOM 1904 N N . ALA A 1 242 ? 14.537 12.129 -7.685 1.00 87.81 242 ALA A N 1
ATOM 1905 C CA . ALA A 1 242 ? 13.491 11.551 -8.522 1.00 87.81 242 ALA A CA 1
ATOM 1906 C C . ALA A 1 242 ? 13.434 10.020 -8.408 1.00 87.81 242 ALA A C 1
ATOM 1908 O O . ALA A 1 242 ? 12.344 9.470 -8.250 1.00 87.81 242 ALA A O 1
ATOM 1909 N N . ILE A 1 243 ? 14.582 9.337 -8.415 1.00 85.31 243 ILE A N 1
ATOM 1910 C CA . ILE A 1 243 ? 14.664 7.882 -8.221 1.00 85.31 243 ILE A CA 1
ATOM 1911 C C . ILE A 1 243 ? 14.136 7.505 -6.836 1.00 85.31 243 ILE A C 1
ATOM 1913 O O . ILE A 1 243 ? 13.257 6.654 -6.732 1.00 85.31 243 ILE A O 1
ATOM 1917 N N . SER A 1 244 ? 14.565 8.204 -5.783 1.00 86.88 244 SER A N 1
ATOM 1918 C CA . SER A 1 244 ? 14.063 8.006 -4.418 1.00 86.88 244 SER A CA 1
ATOM 1919 C C . SER A 1 244 ? 12.546 8.220 -4.322 1.00 86.88 244 SER A C 1
ATOM 1921 O O . SER A 1 244 ? 11.841 7.478 -3.634 1.00 86.88 244 SER A O 1
ATOM 1923 N N . MET A 1 245 ? 12.001 9.194 -5.058 1.00 89.25 245 MET A N 1
ATOM 1924 C CA . MET A 1 245 ? 10.556 9.399 -5.147 1.00 89.25 245 MET A CA 1
ATOM 1925 C C . MET A 1 245 ? 9.850 8.236 -5.859 1.00 89.25 245 MET A C 1
ATOM 1927 O O . MET A 1 245 ? 8.789 7.809 -5.408 1.00 89.25 245 MET A O 1
ATOM 1931 N N . ILE A 1 246 ? 10.410 7.704 -6.943 1.00 90.50 246 ILE A N 1
ATOM 1932 C CA . ILE A 1 246 ? 9.822 6.579 -7.679 1.00 90.50 246 ILE A CA 1
ATOM 1933 C C . ILE A 1 246 ? 9.904 5.290 -6.846 1.00 90.50 246 ILE A C 1
ATOM 1935 O O . ILE A 1 246 ? 8.885 4.676 -6.541 1.00 90.50 246 ILE A O 1
ATOM 1939 N N . GLU A 1 247 ? 11.092 4.887 -6.416 1.00 85.38 247 GLU A N 1
ATOM 1940 C CA . GLU A 1 247 ? 11.286 3.615 -5.716 1.00 85.38 247 GLU A CA 1
ATOM 1941 C C . GLU A 1 247 ? 10.728 3.664 -4.283 1.00 85.38 247 GLU A C 1
ATOM 1943 O O . GLU A 1 247 ? 10.011 2.763 -3.852 1.00 85.38 247 GLU A O 1
ATOM 1948 N N . GLY A 1 248 ? 10.979 4.750 -3.548 1.00 86.06 248 GLY A N 1
ATOM 1949 C CA . GLY A 1 248 ? 10.565 4.878 -2.151 1.00 86.06 248 GLY A CA 1
ATOM 1950 C C . GLY A 1 248 ? 9.117 5.331 -1.974 1.00 86.06 248 GLY A C 1
ATOM 1951 O O . GLY A 1 248 ? 8.400 4.806 -1.122 1.00 86.06 248 GLY A O 1
ATOM 1952 N N . LYS A 1 249 ? 8.648 6.312 -2.757 1.00 90.62 249 LYS A N 1
ATOM 1953 C CA . LYS A 1 249 ? 7.290 6.857 -2.577 1.00 90.62 249 LYS A CA 1
ATOM 1954 C C . LYS A 1 249 ? 6.268 6.217 -3.498 1.00 90.62 249 LYS A C 1
ATOM 1956 O O . LYS A 1 249 ? 5.202 5.843 -3.015 1.00 90.62 249 LYS A O 1
ATOM 1961 N N . VAL A 1 250 ? 6.567 6.071 -4.787 1.00 93.31 250 VAL A N 1
ATOM 1962 C CA . VAL A 1 250 ? 5.627 5.455 -5.728 1.00 93.31 250 VAL A CA 1
ATOM 1963 C C . VAL A 1 250 ? 5.514 3.958 -5.484 1.00 93.31 250 VAL A C 1
ATOM 1965 O O . VAL A 1 250 ? 4.404 3.495 -5.266 1.00 93.31 250 VAL A O 1
ATOM 1968 N N . ALA A 1 251 ? 6.611 3.201 -5.505 1.00 91.31 251 ALA A N 1
ATOM 1969 C CA . ALA A 1 251 ? 6.527 1.741 -5.434 1.00 91.31 251 ALA A CA 1
ATOM 1970 C C . ALA A 1 251 ? 6.200 1.211 -4.026 1.00 91.31 251 ALA A C 1
ATOM 1972 O O . ALA A 1 251 ? 5.640 0.124 -3.903 1.00 91.31 251 ALA A O 1
ATOM 1973 N N . TYR A 1 252 ? 6.503 1.975 -2.970 1.00 87.75 252 TYR A N 1
ATOM 1974 C CA . TYR A 1 252 ? 6.326 1.521 -1.588 1.00 87.75 252 TYR A CA 1
ATOM 1975 C C . TYR A 1 252 ? 5.284 2.322 -0.791 1.00 87.75 252 TYR A C 1
ATOM 1977 O O . TYR A 1 252 ? 4.283 1.756 -0.347 1.00 87.75 252 TYR A O 1
ATOM 1985 N N . SER A 1 253 ? 5.474 3.633 -0.606 1.00 90.00 253 SER A N 1
ATOM 1986 C CA . SER A 1 253 ? 4.581 4.412 0.270 1.00 90.00 253 SER A CA 1
ATOM 1987 C C . SER A 1 253 ? 3.162 4.573 -0.279 1.00 90.00 253 SER A C 1
ATOM 1989 O O . SER A 1 253 ? 2.206 4.501 0.487 1.00 90.00 253 SER A O 1
ATOM 1991 N N . LEU A 1 254 ? 2.982 4.783 -1.587 1.00 93.56 254 LEU A N 1
ATOM 1992 C CA . LEU A 1 254 ? 1.648 4.972 -2.167 1.00 93.56 254 LEU A CA 1
ATOM 1993 C C . LEU A 1 254 ? 0.757 3.717 -2.085 1.00 93.56 254 LEU A C 1
ATOM 1995 O O . LEU A 1 254 ? -0.399 3.867 -1.685 1.00 93.56 254 LEU A O 1
ATOM 1999 N N . PRO A 1 255 ? 1.230 2.491 -2.389 1.00 93.00 255 PRO A N 1
ATOM 2000 C CA . PRO A 1 255 ? 0.436 1.283 -2.192 1.00 93.00 255 PRO A CA 1
ATOM 2001 C C . PRO A 1 255 ? 0.004 1.106 -0.738 1.00 93.00 255 PRO A C 1
ATOM 2003 O O . PRO A 1 255 ? -1.173 0.864 -0.482 1.00 93.00 255 PRO A O 1
ATOM 2006 N N . ASN A 1 256 ? 0.920 1.313 0.214 1.00 90.19 256 ASN A N 1
ATOM 2007 C CA . ASN A 1 256 ? 0.619 1.243 1.647 1.00 90.19 256 ASN A CA 1
ATOM 2008 C C . ASN A 1 256 ? -0.378 2.325 2.079 1.00 90.19 256 ASN A C 1
ATOM 2010 O O . ASN A 1 256 ? -1.288 2.062 2.866 1.00 90.19 256 ASN A O 1
ATOM 2014 N N . LEU A 1 257 ? -0.241 3.536 1.534 1.00 92.62 257 LEU A N 1
ATOM 2015 C CA . LEU A 1 257 ? -1.166 4.635 1.766 1.00 92.62 257 LEU A CA 1
ATOM 2016 C C . LEU A 1 257 ? -2.561 4.334 1.223 1.00 92.62 257 LEU A C 1
ATOM 2018 O O . LEU A 1 257 ? -3.531 4.760 1.829 1.00 92.62 257 LEU A O 1
ATOM 2022 N N . LEU A 1 258 ? -2.700 3.663 0.084 1.00 95.62 258 LEU A N 1
ATOM 2023 C CA . LEU A 1 258 ? -4.000 3.477 -0.565 1.00 95.62 258 LEU A CA 1
ATOM 2024 C C . LEU A 1 258 ? -4.673 2.147 -0.202 1.00 95.62 258 LEU A C 1
ATOM 2026 O O . LEU A 1 258 ? -5.899 2.064 -0.271 1.00 95.62 258 LEU A O 1
ATOM 2030 N N . ALA A 1 259 ? -3.919 1.133 0.230 1.00 92.44 259 ALA A N 1
ATOM 2031 C CA . ALA A 1 259 ? -4.442 -0.198 0.542 1.00 92.44 259 ALA A CA 1
ATOM 2032 C C . ALA A 1 259 ? -5.646 -0.195 1.506 1.00 92.44 259 ALA A C 1
ATOM 2034 O O . ALA A 1 259 ? -6.641 -0.839 1.165 1.00 92.44 259 ALA A O 1
ATOM 2035 N N . PRO A 1 260 ? -5.652 0.568 2.621 1.00 92.00 260 PRO A N 1
ATOM 2036 C CA . PRO A 1 260 ? -6.821 0.652 3.497 1.00 92.00 260 PRO A CA 1
ATOM 2037 C C . PRO A 1 260 ? -8.079 1.180 2.809 1.00 92.00 260 PRO A C 1
ATOM 2039 O O . PRO A 1 260 ? -9.179 0.701 3.073 1.00 92.00 260 PRO A O 1
ATOM 2042 N N . VAL A 1 261 ? -7.927 2.147 1.900 1.00 95.44 261 VAL A N 1
ATOM 2043 C CA . VAL A 1 261 ? -9.052 2.756 1.182 1.00 95.44 261 VAL A CA 1
ATOM 2044 C C . VAL A 1 261 ? -9.640 1.777 0.170 1.00 95.44 261 VAL A C 1
ATOM 2046 O O . VAL A 1 261 ? -10.855 1.588 0.140 1.00 95.44 261 VAL A O 1
ATOM 2049 N N . TYR A 1 262 ? -8.793 1.105 -0.615 1.00 94.38 262 TYR A N 1
ATOM 2050 C CA . TYR A 1 262 ? -9.241 0.079 -1.565 1.00 94.38 262 TYR A CA 1
ATOM 2051 C C . TYR A 1 262 ? -9.872 -1.113 -0.846 1.00 94.38 262 TYR A C 1
ATOM 2053 O O . TYR A 1 262 ? -10.956 -1.554 -1.226 1.00 94.38 262 TYR A O 1
ATOM 2061 N N . GLY A 1 263 ? -9.230 -1.588 0.226 1.00 90.94 263 GLY A N 1
ATOM 2062 C CA . GLY A 1 263 ? -9.715 -2.697 1.039 1.00 90.94 263 GLY A CA 1
ATOM 2063 C C . GLY A 1 263 ? -11.060 -2.394 1.696 1.00 90.94 263 GLY A C 1
ATOM 2064 O O . GLY A 1 263 ? -11.976 -3.205 1.611 1.00 90.94 263 GLY A O 1
ATOM 2065 N N . ALA A 1 264 ? -11.222 -1.211 2.298 1.00 91.62 264 ALA A N 1
ATOM 2066 C CA . ALA A 1 264 ? -12.492 -0.805 2.901 1.00 91.62 264 ALA A CA 1
ATOM 2067 C C . ALA A 1 264 ? -13.612 -0.643 1.863 1.00 91.62 264 ALA A C 1
ATOM 2069 O O . ALA A 1 264 ? -14.742 -1.049 2.116 1.00 91.62 264 ALA A O 1
ATOM 2070 N N . LYS A 1 265 ? -13.312 -0.087 0.682 1.00 91.69 265 LYS A N 1
ATOM 2071 C CA . LYS A 1 265 ? -14.299 0.089 -0.397 1.00 91.69 265 LYS A CA 1
ATOM 2072 C C . LYS A 1 265 ? -14.561 -1.183 -1.212 1.00 91.69 265 LYS A C 1
ATOM 2074 O O . LYS A 1 265 ? -15.445 -1.163 -2.065 1.00 91.69 265 LYS A O 1
ATOM 2079 N N . GLY A 1 266 ? -13.828 -2.270 -0.962 1.00 87.88 266 GLY A N 1
ATOM 2080 C CA . GLY A 1 266 ? -13.979 -3.537 -1.683 1.00 87.88 266 GLY A CA 1
ATOM 2081 C C . GLY A 1 266 ? -13.640 -3.438 -3.173 1.00 87.88 266 GLY A C 1
ATOM 2082 O O . GLY A 1 266 ? -14.226 -4.157 -3.980 1.00 87.88 266 GLY A O 1
ATOM 2083 N N . VAL A 1 267 ? -12.737 -2.526 -3.543 1.00 90.25 267 VAL A N 1
ATOM 2084 C CA . VAL A 1 267 ? -12.296 -2.313 -4.930 1.00 90.25 267 VAL A CA 1
ATOM 2085 C C . VAL A 1 267 ? -11.066 -3.172 -5.219 1.00 90.25 267 VAL A C 1
ATOM 2087 O O . VAL A 1 267 ? -10.240 -3.400 -4.335 1.00 90.25 267 VAL A O 1
ATOM 2090 N N . ASP A 1 268 ? -10.940 -3.649 -6.460 1.00 85.50 268 ASP A N 1
ATOM 2091 C CA . ASP A 1 268 ? -9.792 -4.443 -6.903 1.00 85.50 268 ASP A CA 1
ATOM 2092 C C . ASP A 1 268 ? -8.464 -3.692 -6.673 1.00 85.50 268 ASP A C 1
ATOM 2094 O O . ASP A 1 268 ? -8.317 -2.511 -6.994 1.00 85.50 268 ASP A O 1
ATOM 2098 N N . THR A 1 269 ? -7.481 -4.392 -6.110 1.00 85.81 269 THR A N 1
ATOM 2099 C CA . THR A 1 269 ? -6.161 -3.868 -5.756 1.00 85.81 269 THR A CA 1
ATOM 2100 C C . THR A 1 269 ? -5.124 -4.037 -6.865 1.00 85.81 269 THR A C 1
ATOM 2102 O O . THR A 1 269 ? -3.957 -3.708 -6.647 1.00 85.81 269 THR A O 1
ATOM 2105 N N . VAL A 1 270 ? -5.514 -4.480 -8.071 1.00 90.12 270 VAL A N 1
ATOM 2106 C CA . VAL A 1 270 ? -4.614 -4.613 -9.236 1.00 90.12 270 VAL A CA 1
ATOM 2107 C C . VAL A 1 270 ? -3.753 -3.371 -9.446 1.00 90.12 270 VAL A C 1
ATOM 2109 O O . VAL A 1 270 ? -2.559 -3.507 -9.720 1.00 90.12 270 VAL A O 1
ATOM 2112 N N . ILE A 1 271 ? -4.306 -2.163 -9.295 1.00 94.06 271 ILE A N 1
ATOM 2113 C CA . ILE A 1 271 ? -3.516 -0.944 -9.478 1.00 94.06 271 ILE A CA 1
ATOM 2114 C C . ILE A 1 271 ? -2.406 -0.802 -8.431 1.00 94.06 271 ILE A C 1
ATOM 2116 O O . ILE A 1 271 ? -1.310 -0.365 -8.774 1.00 94.06 271 ILE A O 1
ATOM 2120 N N . LEU A 1 272 ? -2.660 -1.221 -7.187 1.00 93.06 272 LEU A N 1
ATOM 2121 C CA . LEU A 1 272 ? -1.677 -1.203 -6.106 1.00 93.06 272 LEU A CA 1
ATOM 2122 C C . LEU A 1 272 ? -0.561 -2.201 -6.410 1.00 93.06 272 LEU A C 1
ATOM 2124 O O . LEU A 1 272 ? 0.606 -1.845 -6.329 1.00 93.06 272 LEU A O 1
ATOM 2128 N N . THR A 1 273 ? -0.902 -3.401 -6.887 1.00 90.88 273 THR A N 1
ATOM 2129 C CA . THR A 1 273 ? 0.094 -4.383 -7.342 1.00 90.88 273 THR A CA 1
ATOM 2130 C C . THR A 1 273 ? 0.912 -3.869 -8.528 1.00 90.88 273 THR A C 1
ATOM 2132 O O . THR A 1 273 ? 2.120 -4.081 -8.589 1.00 90.88 273 THR A O 1
ATOM 2135 N N . CYS A 1 274 ? 0.287 -3.174 -9.484 1.00 92.50 274 CYS A N 1
ATOM 2136 C CA . CYS A 1 274 ? 1.008 -2.568 -10.607 1.00 92.50 274 CYS A CA 1
ATOM 2137 C C . CYS A 1 274 ? 1.921 -1.427 -10.150 1.00 92.50 274 CYS A C 1
ATOM 2139 O O . CYS A 1 274 ? 2.967 -1.211 -10.756 1.00 92.50 274 CYS A O 1
ATOM 2141 N N . MET A 1 275 ? 1.529 -0.707 -9.100 1.00 93.44 275 MET A N 1
ATOM 2142 C CA . MET A 1 275 ? 2.313 0.358 -8.489 1.00 93.44 275 MET A CA 1
ATOM 2143 C C . MET A 1 275 ? 3.513 -0.212 -7.722 1.00 93.44 275 MET A C 1
ATOM 2145 O O . MET A 1 275 ? 4.618 0.272 -7.923 1.00 93.44 275 MET A O 1
ATOM 2149 N N . GLU A 1 276 ? 3.341 -1.293 -6.958 1.00 91.31 276 GLU A N 1
ATOM 2150 C CA . GLU A 1 276 ? 4.450 -2.013 -6.310 1.00 91.31 276 GLU A CA 1
ATOM 2151 C C . GLU A 1 276 ? 5.427 -2.607 -7.336 1.00 91.31 276 GLU A C 1
ATOM 2153 O O . GLU A 1 276 ? 6.638 -2.454 -7.216 1.00 91.31 276 GLU A O 1
ATOM 2158 N N . ALA A 1 277 ? 4.908 -3.273 -8.371 1.00 89.25 277 ALA A N 1
ATOM 2159 C CA . ALA A 1 277 ? 5.732 -3.951 -9.372 1.00 89.25 277 ALA A CA 1
ATOM 2160 C C . ALA A 1 277 ? 6.305 -3.005 -10.442 1.00 89.25 277 ALA A C 1
ATOM 2162 O O . ALA A 1 277 ? 7.222 -3.371 -11.171 1.00 89.25 277 ALA A O 1
ATOM 2163 N N . GLY A 1 278 ? 5.730 -1.817 -10.616 1.00 92.62 278 GLY A N 1
ATOM 2164 C CA . GLY A 1 278 ? 6.104 -0.900 -11.690 1.00 92.62 278 GLY A CA 1
ATOM 2165 C C . GLY A 1 278 ? 5.806 -1.411 -13.090 1.00 92.62 278 GLY A C 1
ATOM 2166 O O . GLY A 1 278 ? 6.536 -1.086 -14.024 1.00 92.62 278 GLY A O 1
ATOM 2167 N N . SER A 1 279 ? 4.777 -2.240 -13.258 1.00 92.00 279 SER A N 1
ATOM 2168 C CA . SER A 1 279 ? 4.296 -2.635 -14.582 1.00 92.00 279 SER A CA 1
ATOM 2169 C C . SER A 1 279 ? 2.896 -3.233 -14.523 1.00 92.00 279 SER A C 1
ATOM 2171 O O . SER A 1 279 ? 2.623 -4.164 -13.759 1.00 92.00 279 SER A O 1
ATOM 2173 N N . PHE A 1 280 ? 2.010 -2.760 -15.399 1.00 91.06 280 PHE A N 1
ATOM 2174 C CA . PHE A 1 280 ? 0.695 -3.357 -15.610 1.00 91.06 280 PHE A CA 1
ATOM 2175 C C . PHE A 1 280 ? 0.726 -4.575 -16.543 1.00 91.06 280 PHE A C 1
ATOM 2177 O O . PHE A 1 280 ? -0.235 -5.350 -16.544 1.00 91.06 280 PHE A O 1
ATOM 2184 N N . ASN A 1 281 ? 1.810 -4.788 -17.295 1.00 89.56 281 ASN A N 1
ATOM 2185 C CA . ASN A 1 281 ? 1.923 -5.900 -18.231 1.00 89.56 281 ASN A CA 1
ATOM 2186 C C . ASN A 1 281 ? 2.117 -7.228 -17.465 1.00 89.56 281 ASN A C 1
ATOM 2188 O O . ASN A 1 281 ? 3.151 -7.413 -16.814 1.00 89.56 281 ASN A O 1
ATOM 2192 N N . PRO A 1 282 ? 1.171 -8.187 -17.556 1.00 86.81 282 PRO A N 1
ATOM 2193 C CA . PRO A 1 282 ? 1.274 -9.454 -16.831 1.00 86.81 282 PRO A CA 1
ATOM 2194 C C . PRO A 1 282 ? 2.504 -10.278 -17.216 1.00 86.81 282 PRO A C 1
ATOM 2196 O O . PRO A 1 282 ? 3.032 -11.008 -16.384 1.00 86.81 282 PRO A O 1
ATOM 2199 N N . PHE A 1 283 ? 2.964 -10.172 -18.465 1.00 87.06 283 PHE A N 1
ATOM 2200 C CA . PHE A 1 283 ? 4.149 -10.886 -18.924 1.00 87.06 283 PHE A CA 1
ATOM 2201 C C . PHE A 1 283 ? 5.420 -10.323 -18.287 1.00 87.06 283 PHE A C 1
ATOM 2203 O O . PHE A 1 283 ? 6.216 -11.085 -17.751 1.00 87.06 283 PHE A O 1
ATOM 2210 N N . THR A 1 284 ? 5.570 -8.996 -18.258 1.00 89.19 284 THR A N 1
ATOM 2211 C CA . THR A 1 284 ? 6.691 -8.338 -17.571 1.00 89.19 284 THR A CA 1
ATOM 2212 C C . THR A 1 284 ? 6.722 -8.716 -16.092 1.00 89.19 284 THR A C 1
ATOM 2214 O O . THR A 1 284 ? 7.773 -9.097 -15.590 1.00 89.19 284 THR A O 1
ATOM 2217 N N . ARG A 1 285 ? 5.573 -8.703 -15.401 1.00 86.75 285 ARG A N 1
ATOM 2218 C CA . ARG A 1 285 ? 5.511 -9.121 -13.990 1.00 86.75 285 ARG A CA 1
ATOM 2219 C C . ARG A 1 285 ? 5.918 -10.581 -13.790 1.00 86.75 285 ARG A C 1
ATOM 2221 O O . ARG A 1 285 ? 6.706 -10.861 -12.901 1.00 86.75 285 ARG A O 1
ATOM 2228 N N . LYS A 1 286 ? 5.487 -11.491 -14.671 1.00 86.69 286 LYS A N 1
ATOM 2229 C CA . LYS A 1 286 ? 5.930 -12.896 -14.639 1.00 86.69 286 LYS A CA 1
ATOM 2230 C C . LYS A 1 286 ? 7.444 -13.042 -14.807 1.00 86.69 286 LYS A C 1
ATOM 2232 O O . LYS A 1 286 ? 8.024 -13.936 -14.205 1.00 86.69 286 LYS A O 1
ATOM 2237 N N . LEU A 1 287 ? 8.090 -12.194 -15.612 1.00 87.44 287 LEU A N 1
ATOM 2238 C CA . LEU A 1 287 ? 9.554 -12.168 -15.720 1.00 87.44 287 LEU A CA 1
ATOM 2239 C C . LEU A 1 287 ? 10.200 -11.675 -14.418 1.00 87.44 287 LEU A C 1
ATOM 2241 O O . LEU A 1 287 ? 11.187 -12.255 -13.971 1.00 87.44 287 LEU A O 1
ATOM 2245 N N . MET A 1 288 ? 9.620 -10.654 -13.786 1.00 87.62 288 MET A N 1
ATOM 2246 C CA . MET A 1 288 ? 10.073 -10.151 -12.485 1.00 87.62 288 MET A CA 1
ATOM 2247 C C . MET A 1 288 ? 9.915 -11.198 -11.375 1.00 87.62 288 MET A C 1
ATOM 2249 O O . MET A 1 288 ? 10.800 -11.334 -10.536 1.00 87.62 288 MET A O 1
ATOM 2253 N N . ASP A 1 289 ? 8.862 -12.019 -11.423 1.00 85.62 289 ASP A N 1
ATOM 2254 C CA . ASP A 1 289 ? 8.660 -13.147 -10.503 1.00 85.62 289 ASP A CA 1
ATOM 2255 C C . ASP A 1 289 ? 9.758 -14.226 -10.630 1.00 85.62 289 ASP A C 1
ATOM 2257 O O . ASP A 1 289 ? 9.966 -15.016 -9.705 1.00 85.62 289 ASP A O 1
ATOM 2261 N N . LEU A 1 290 ? 10.502 -14.258 -11.747 1.00 84.62 290 LEU A N 1
ATOM 2262 C CA . LEU A 1 290 ? 11.702 -15.094 -11.901 1.00 84.62 290 LEU A CA 1
ATOM 2263 C C . LEU A 1 290 ? 12.952 -14.497 -11.230 1.00 84.62 290 LEU A C 1
ATOM 2265 O O . LEU A 1 290 ? 14.020 -15.104 -11.295 1.00 84.62 290 LEU A O 1
ATOM 2269 N N . GLY A 1 291 ? 12.841 -13.319 -10.614 1.00 83.75 291 GLY A N 1
ATOM 2270 C CA . GLY A 1 291 ? 13.959 -12.575 -10.035 1.00 83.75 291 GLY A CA 1
ATOM 2271 C C . GLY A 1 291 ? 14.721 -11.708 -11.038 1.00 83.75 291 GLY A C 1
ATOM 2272 O O . GLY A 1 291 ? 15.823 -11.271 -10.729 1.00 83.75 291 GLY A O 1
ATOM 2273 N N . ILE A 1 292 ? 14.167 -11.466 -12.231 1.00 87.25 292 ILE A N 1
ATOM 2274 C CA . ILE A 1 292 ? 14.771 -10.560 -13.217 1.00 87.25 292 ILE A CA 1
ATOM 2275 C C . ILE A 1 292 ? 14.462 -9.114 -12.811 1.00 87.25 292 ILE A C 1
ATOM 2277 O O . ILE A 1 292 ? 13.307 -8.774 -12.548 1.00 87.25 292 ILE A O 1
ATOM 2281 N N . ALA A 1 293 ? 15.482 -8.253 -12.799 1.00 88.06 293 ALA A N 1
ATOM 2282 C CA . ALA A 1 293 ? 15.320 -6.830 -12.506 1.00 88.06 293 ALA A CA 1
ATOM 2283 C C . ALA A 1 293 ? 14.284 -6.162 -13.435 1.00 88.06 293 ALA A C 1
ATOM 2285 O O . ALA A 1 293 ? 14.203 -6.488 -14.621 1.00 88.06 293 ALA A O 1
ATOM 2286 N N . ARG A 1 294 ? 13.509 -5.197 -12.911 1.00 91.06 294 ARG A N 1
ATOM 2287 C CA . ARG A 1 294 ? 12.399 -4.537 -13.630 1.00 91.06 294 ARG A CA 1
ATOM 2288 C C . ARG A 1 294 ? 12.812 -4.009 -15.005 1.00 91.06 294 ARG A C 1
ATOM 2290 O O . ARG A 1 294 ? 12.147 -4.314 -15.990 1.00 91.06 294 ARG A O 1
ATOM 2297 N N . GLU A 1 295 ? 13.896 -3.237 -15.081 1.00 90.25 295 GLU A N 1
ATOM 2298 C CA . GLU A 1 295 ? 14.352 -2.626 -16.339 1.00 90.25 295 GLU A CA 1
ATOM 2299 C C . GLU A 1 295 ? 14.714 -3.690 -17.387 1.00 90.25 295 GLU A C 1
ATOM 2301 O O . GLU A 1 295 ? 14.313 -3.595 -18.548 1.00 90.25 295 GLU A O 1
ATOM 2306 N N . THR A 1 296 ? 15.386 -4.765 -16.972 1.00 90.50 296 THR A N 1
ATOM 2307 C CA . THR A 1 296 ? 15.700 -5.905 -17.842 1.00 90.50 296 THR A CA 1
ATOM 2308 C C . THR A 1 296 ? 14.436 -6.655 -18.269 1.00 90.50 296 THR A C 1
ATOM 2310 O O . THR A 1 296 ? 14.289 -7.003 -19.439 1.00 90.50 296 THR A O 1
ATOM 2313 N N . ALA A 1 297 ? 13.483 -6.864 -17.357 1.00 91.06 297 ALA A N 1
ATOM 2314 C CA . ALA A 1 297 ? 12.200 -7.490 -17.665 1.00 91.06 297 ALA A CA 1
ATOM 2315 C C . ALA A 1 297 ? 11.379 -6.663 -18.672 1.00 91.06 297 ALA A C 1
ATOM 2317 O O . ALA A 1 297 ? 10.750 -7.236 -19.565 1.00 91.06 297 ALA A O 1
ATOM 2318 N N . LEU A 1 298 ? 11.411 -5.329 -18.570 1.00 91.56 298 LEU A N 1
ATOM 2319 C CA . LEU A 1 298 ? 10.785 -4.424 -19.535 1.00 91.56 298 LEU A CA 1
ATOM 2320 C C . LEU A 1 298 ? 11.414 -4.575 -20.922 1.00 91.56 298 LEU A C 1
ATOM 2322 O O . LEU A 1 298 ? 10.681 -4.832 -21.876 1.00 91.56 298 LEU A O 1
ATOM 2326 N N . LYS A 1 299 ? 12.748 -4.540 -21.025 1.00 90.25 299 LYS A N 1
ATOM 2327 C CA . LYS A 1 299 ? 13.472 -4.759 -22.291 1.00 90.25 299 LYS A CA 1
ATOM 2328 C C . LYS A 1 299 ? 13.128 -6.109 -22.929 1.00 90.25 299 LYS A C 1
ATOM 2330 O O . LYS A 1 299 ? 12.731 -6.158 -24.088 1.00 90.25 299 LYS A O 1
ATOM 2335 N N . ILE A 1 300 ? 13.177 -7.196 -22.152 1.00 88.94 300 ILE A N 1
ATOM 2336 C CA . ILE A 1 300 ? 12.795 -8.542 -22.620 1.00 88.94 300 ILE A CA 1
ATOM 2337 C C . ILE A 1 300 ? 11.341 -8.565 -23.120 1.00 88.94 300 ILE A C 1
ATOM 2339 O O . ILE A 1 300 ? 11.018 -9.291 -24.059 1.00 88.94 300 ILE A O 1
ATOM 2343 N N . SER A 1 301 ? 10.450 -7.791 -22.496 1.00 85.62 301 SER A N 1
ATOM 2344 C CA . SER A 1 301 ? 9.039 -7.730 -22.883 1.00 85.62 301 SER A CA 1
ATOM 2345 C C . SER A 1 301 ? 8.751 -6.866 -24.119 1.00 85.62 301 SER A C 1
ATOM 2347 O O . SER A 1 301 ? 7.714 -7.076 -24.754 1.00 85.62 301 SER A O 1
ATOM 2349 N N . GLU A 1 302 ? 9.642 -5.926 -24.457 1.00 80.25 302 GLU A N 1
ATOM 2350 C CA . GLU A 1 302 ? 9.569 -5.088 -25.663 1.00 80.25 302 GLU A CA 1
ATOM 2351 C C . GLU A 1 302 ? 10.125 -5.797 -26.909 1.00 80.25 302 GLU A C 1
ATOM 2353 O O . GLU A 1 302 ? 9.715 -5.459 -28.023 1.00 80.25 302 GLU A O 1
ATOM 2358 N N . GLU A 1 303 ? 11.006 -6.793 -26.738 1.00 69.81 303 GLU A N 1
ATOM 2359 C CA . GLU A 1 303 ? 11.568 -7.562 -27.851 1.00 69.81 303 GLU A CA 1
ATOM 2360 C C . GLU A 1 303 ? 10.439 -8.118 -28.736 1.00 69.81 303 GLU A C 1
ATOM 2362 O O . GLU A 1 303 ? 9.562 -8.852 -28.253 1.00 69.81 303 GLU A O 1
ATOM 2367 N N . PRO A 1 304 ? 10.402 -7.743 -30.034 1.00 55.69 304 PRO A N 1
ATOM 2368 C CA . PRO A 1 304 ? 9.300 -8.081 -30.910 1.00 55.69 304 PRO A CA 1
ATOM 2369 C C . PRO A 1 304 ? 9.170 -9.593 -30.923 1.00 55.69 304 PRO A C 1
ATOM 2371 O O . PRO A 1 304 ? 10.091 -10.287 -31.352 1.00 55.69 304 PRO A O 1
ATOM 2374 N N . ARG A 1 305 ? 8.018 -10.078 -30.436 1.00 59.44 305 ARG A N 1
ATOM 2375 C CA . ARG A 1 305 ? 7.614 -11.488 -30.397 1.00 59.44 305 ARG A CA 1
ATOM 2376 C C . ARG A 1 305 ? 7.721 -12.088 -31.797 1.00 59.44 305 ARG A C 1
ATOM 2378 O O . ARG A 1 305 ? 6.726 -12.227 -32.510 1.00 59.44 305 ARG A O 1
ATOM 2385 N N . LYS A 1 306 ? 8.929 -12.449 -32.216 1.00 43.31 306 LYS A N 1
ATOM 2386 C CA . LYS A 1 306 ? 9.155 -13.325 -33.349 1.00 43.31 306 LYS A CA 1
ATOM 2387 C C . LYS A 1 306 ? 8.646 -14.668 -32.874 1.00 43.31 306 LYS A C 1
ATOM 2389 O O . LYS A 1 306 ? 9.306 -15.341 -32.096 1.00 43.31 306 LYS A O 1
ATOM 2394 N N . GLN A 1 307 ? 7.389 -14.911 -33.247 1.00 48.41 307 GLN A N 1
ATOM 2395 C CA . GLN A 1 307 ? 6.711 -16.193 -33.356 1.00 48.41 307 GLN A CA 1
ATOM 2396 C C . GLN A 1 307 ? 7.534 -17.334 -32.777 1.00 48.41 307 GLN A C 1
ATOM 2398 O O . GLN A 1 307 ? 8.500 -17.734 -33.412 1.00 48.41 307 GLN A O 1
ATOM 2403 N N . LEU A 1 308 ? 7.140 -17.824 -31.605 1.00 46.25 308 LEU A N 1
ATOM 2404 C CA . LEU A 1 308 ? 7.241 -19.208 -31.139 1.00 46.25 308 LEU A CA 1
ATOM 2405 C C . LEU A 1 308 ? 7.052 -19.150 -29.626 1.00 46.25 308 LEU A C 1
ATOM 2407 O O . LEU A 1 308 ? 7.819 -18.496 -28.931 1.00 46.25 308 LEU A O 1
ATOM 2411 N N . ILE A 1 309 ? 6.039 -19.863 -29.138 1.00 49.12 309 ILE A N 1
ATOM 2412 C CA . ILE A 1 309 ? 5.684 -19.997 -27.724 1.00 49.12 309 ILE A CA 1
ATOM 2413 C C . ILE A 1 309 ? 4.893 -18.779 -27.217 1.00 49.12 309 ILE A C 1
ATOM 2415 O O . ILE A 1 309 ? 5.443 -17.803 -26.722 1.00 49.12 309 ILE A O 1
ATOM 2419 N N . THR A 1 310 ? 3.559 -18.856 -27.277 1.00 52.19 310 THR A N 1
ATOM 2420 C CA . THR A 1 310 ? 2.756 -18.368 -26.147 1.00 52.19 310 THR A CA 1
ATOM 2421 C C . THR A 1 310 ? 3.299 -19.159 -24.964 1.00 52.19 310 THR A C 1
ATOM 2423 O O . THR A 1 310 ? 3.111 -20.380 -24.976 1.00 52.19 310 THR A O 1
ATOM 2426 N N . PRO A 1 311 ? 4.065 -18.566 -24.028 1.00 51.78 311 PRO A N 1
ATOM 2427 C CA . PRO A 1 311 ? 4.546 -19.326 -22.887 1.00 51.78 311 PRO A CA 1
ATOM 2428 C C . PRO A 1 311 ? 3.311 -19.949 -22.271 1.00 51.78 311 PRO A C 1
ATOM 2430 O O . PRO A 1 311 ? 2.342 -19.237 -21.993 1.00 51.78 311 PRO A O 1
ATOM 2433 N N . SER A 1 312 ? 3.299 -21.274 -22.108 1.00 56.91 312 SER A N 1
ATOM 2434 C CA . SER A 1 312 ? 2.430 -21.773 -21.060 1.00 56.91 312 SER A CA 1
ATOM 2435 C C . SER A 1 312 ? 2.846 -21.018 -19.798 1.00 56.91 312 SER A C 1
ATOM 2437 O O . SER A 1 312 ? 4.022 -20.678 -19.631 1.00 56.91 312 SER A O 1
ATOM 2439 N N . ASP A 1 313 ? 1.905 -20.730 -18.910 1.00 62.81 313 ASP A N 1
ATOM 2440 C CA . ASP A 1 313 ? 2.184 -19.990 -17.673 1.00 62.81 313 ASP A CA 1
ATOM 2441 C C . ASP A 1 313 ? 3.120 -20.748 -16.707 1.00 62.81 313 ASP A C 1
ATOM 2443 O O . ASP A 1 313 ? 3.264 -20.385 -15.541 1.00 62.81 313 ASP A O 1
ATOM 2447 N N . THR A 1 314 ? 3.770 -21.815 -17.176 1.00 76.12 314 THR A N 1
ATOM 2448 C CA . THR A 1 314 ? 4.750 -22.569 -16.423 1.00 76.12 314 THR A CA 1
ATOM 2449 C C . THR A 1 314 ? 6.096 -21.852 -16.396 1.00 76.12 314 THR A C 1
ATOM 2451 O O . THR A 1 314 ? 6.615 -21.337 -17.387 1.00 76.12 314 THR A O 1
ATOM 2454 N N . TYR A 1 315 ? 6.712 -21.902 -15.220 1.00 80.81 315 TYR A N 1
ATOM 2455 C CA . TYR A 1 315 ? 8.050 -21.387 -14.956 1.00 80.81 315 TYR A CA 1
ATOM 2456 C C . TYR A 1 315 ? 9.095 -21.847 -15.992 1.00 80.81 315 TYR A C 1
ATOM 2458 O O . TYR A 1 315 ? 9.935 -21.063 -16.428 1.00 80.81 315 TYR A O 1
ATOM 2466 N N . GLN A 1 316 ? 9.040 -23.115 -16.415 1.00 82.38 316 GLN A N 1
ATOM 2467 C CA . GLN A 1 316 ? 10.025 -23.695 -17.334 1.00 82.38 316 GLN A CA 1
ATOM 2468 C C . GLN A 1 316 ? 9.984 -23.063 -18.726 1.00 82.38 316 GLN A C 1
ATOM 2470 O O . GLN A 1 316 ? 11.035 -22.883 -19.342 1.00 82.38 316 GLN A O 1
ATOM 2475 N N . ASP A 1 317 ? 8.797 -22.715 -19.221 1.00 82.19 317 ASP A N 1
ATOM 2476 C CA . ASP A 1 317 ? 8.660 -22.101 -20.539 1.00 82.19 317 ASP A CA 1
ATOM 2477 C C . ASP A 1 317 ? 9.130 -20.647 -20.527 1.00 82.19 317 ASP A C 1
ATOM 2479 O O . ASP A 1 317 ? 9.809 -20.222 -21.463 1.00 82.19 317 ASP A O 1
ATOM 2483 N N . LEU A 1 318 ? 8.878 -19.918 -19.435 1.00 83.12 318 LEU A N 1
ATOM 2484 C CA . LEU A 1 318 ? 9.425 -18.573 -19.248 1.00 83.12 318 LEU A CA 1
ATOM 2485 C C . LEU A 1 318 ? 10.960 -18.590 -19.194 1.00 83.12 318 LEU A C 1
ATOM 2487 O O . LEU A 1 318 ? 11.604 -17.790 -19.867 1.00 83.12 318 LEU A O 1
ATOM 2491 N N . VAL A 1 319 ? 11.567 -19.540 -18.473 1.00 86.81 319 VAL A N 1
ATOM 2492 C CA . VAL A 1 319 ? 13.035 -19.687 -18.426 1.00 86.81 319 VAL A CA 1
ATOM 2493 C C . VAL A 1 319 ? 13.616 -19.996 -19.809 1.00 86.81 319 VAL A C 1
ATOM 2495 O O . VAL A 1 319 ? 14.621 -19.400 -20.197 1.00 86.81 319 VAL A O 1
ATOM 2498 N N . LYS A 1 320 ? 12.994 -20.902 -20.578 1.00 86.38 320 LYS A N 1
ATOM 2499 C CA . LYS A 1 320 ? 13.426 -21.210 -21.954 1.00 86.38 320 LYS A CA 1
ATOM 2500 C C . LYS A 1 320 ? 13.341 -19.985 -22.859 1.00 86.38 320 LYS A C 1
ATOM 2502 O O . LYS A 1 320 ? 14.274 -19.733 -23.616 1.00 86.38 320 LYS A O 1
ATOM 2507 N N . PHE A 1 321 ? 12.248 -19.229 -22.760 1.00 85.31 321 PHE A N 1
ATOM 2508 C CA . PHE A 1 321 ? 12.076 -17.986 -23.501 1.00 85.31 321 PHE A CA 1
ATOM 2509 C C . PHE A 1 321 ? 13.187 -16.984 -23.168 1.00 85.31 321 PHE A C 1
ATOM 2511 O O . PHE A 1 321 ? 13.858 -16.491 -24.071 1.00 85.31 321 PHE A O 1
ATOM 2518 N N . VAL A 1 322 ? 13.454 -16.747 -21.879 1.00 88.44 322 VAL A N 1
ATOM 2519 C CA . VAL A 1 322 ? 14.510 -15.819 -21.451 1.00 88.44 322 VAL A CA 1
ATOM 2520 C C . VAL A 1 322 ? 15.884 -16.276 -21.941 1.00 88.44 322 VAL A C 1
ATOM 2522 O O . VAL A 1 322 ? 16.644 -15.452 -22.436 1.00 88.44 322 VAL A O 1
ATOM 2525 N N . LYS A 1 323 ? 16.197 -17.579 -21.901 1.00 88.12 323 LYS A N 1
ATOM 2526 C CA . LYS A 1 323 ? 17.453 -18.125 -22.455 1.00 88.12 323 LYS A CA 1
ATOM 2527 C C . LYS A 1 323 ? 17.602 -17.895 -23.961 1.00 88.12 323 LYS A C 1
ATOM 2529 O O . LYS A 1 323 ? 18.724 -17.750 -24.435 1.00 88.12 323 LYS A O 1
ATOM 2534 N N . LEU A 1 324 ? 16.496 -17.857 -24.703 1.00 87.38 324 LEU A N 1
ATOM 2535 C CA . LEU A 1 324 ? 16.494 -17.598 -26.143 1.00 87.38 324 LEU A CA 1
ATOM 2536 C C . LEU A 1 324 ? 16.698 -16.113 -26.467 1.00 87.38 324 LEU A C 1
ATOM 2538 O O . LEU A 1 324 ? 17.371 -15.798 -27.444 1.00 87.38 324 LEU A O 1
ATOM 2542 N N . VAL A 1 325 ? 16.147 -15.216 -25.645 1.00 87.62 325 VAL A N 1
ATOM 2543 C CA . VAL A 1 325 ? 16.294 -13.758 -25.799 1.00 87.62 325 VAL A CA 1
ATOM 2544 C C . VAL A 1 325 ? 17.626 -13.257 -25.240 1.00 87.62 325 VAL A C 1
ATOM 2546 O O . VAL A 1 325 ? 18.210 -12.330 -25.784 1.00 87.62 325 VAL A O 1
ATOM 2549 N N . ALA A 1 326 ? 18.164 -13.889 -24.197 1.00 87.69 326 ALA A N 1
ATOM 2550 C CA . ALA A 1 326 ? 19.369 -13.436 -23.510 1.00 87.69 326 ALA A CA 1
ATOM 2551 C C . ALA A 1 326 ? 20.550 -13.060 -24.429 1.00 87.69 326 ALA A C 1
ATOM 2553 O O . ALA A 1 326 ? 21.169 -12.032 -24.164 1.00 87.69 326 ALA A O 1
ATOM 2554 N N . PRO A 1 327 ? 20.871 -13.795 -25.516 1.00 88.62 327 PRO A N 1
ATOM 2555 C CA . PRO A 1 327 ? 21.962 -13.422 -26.414 1.00 88.62 327 PRO A CA 1
ATOM 2556 C C . PRO A 1 327 ? 21.803 -12.056 -27.101 1.00 88.62 327 PRO A C 1
ATOM 2558 O O . PRO A 1 327 ? 22.823 -11.469 -27.458 1.00 88.62 327 PRO A O 1
ATOM 2561 N N . SER A 1 328 ? 20.575 -11.548 -27.290 1.00 87.56 328 SER A N 1
ATOM 2562 C CA . SER A 1 328 ? 20.333 -10.220 -27.879 1.00 87.56 328 SER A CA 1
ATOM 2563 C C . SER A 1 328 ? 20.440 -9.078 -26.869 1.00 87.56 328 SER A C 1
ATOM 2565 O O . SER A 1 328 ? 20.545 -7.924 -27.275 1.00 87.56 328 SER A O 1
ATOM 2567 N N . LEU A 1 329 ? 20.444 -9.385 -25.570 1.00 87.50 329 LEU A N 1
ATOM 2568 C CA . LEU A 1 329 ? 20.583 -8.393 -24.511 1.00 87.50 329 LEU A CA 1
ATOM 2569 C C . LEU A 1 329 ? 22.043 -7.961 -24.341 1.00 87.50 329 LEU A C 1
ATOM 2571 O O . LEU A 1 329 ? 22.982 -8.750 -24.524 1.00 87.50 329 LEU A O 1
ATOM 2575 N N . GLU A 1 330 ? 22.230 -6.713 -23.915 1.00 88.44 330 GLU A N 1
ATOM 2576 C CA . GLU A 1 330 ? 23.540 -6.189 -23.548 1.00 88.44 330 GLU A CA 1
ATOM 2577 C C . GLU A 1 330 ? 24.132 -6.944 -22.354 1.00 88.44 330 GLU A C 1
ATOM 2579 O O . GLU A 1 330 ? 23.431 -7.576 -21.559 1.00 88.44 330 GLU A O 1
ATOM 2584 N N . LYS A 1 331 ? 25.458 -6.860 -22.197 1.00 87.81 331 LYS A N 1
ATOM 2585 C CA . LYS A 1 331 ? 26.176 -7.550 -21.116 1.00 87.81 331 LYS A CA 1
ATOM 2586 C C . LYS A 1 331 ? 25.564 -7.247 -19.742 1.00 87.81 331 LYS A C 1
ATOM 2588 O O . LYS A 1 331 ? 25.379 -8.176 -18.962 1.00 87.81 331 LYS A O 1
ATOM 2593 N N . TRP A 1 332 ? 25.250 -5.980 -19.475 1.00 85.62 332 TRP A N 1
ATOM 2594 C CA . TRP A 1 332 ? 24.719 -5.527 -18.188 1.00 85.62 332 TRP A CA 1
ATOM 2595 C C . TRP A 1 332 ? 23.300 -6.013 -17.912 1.00 85.62 332 TRP A C 1
ATOM 2597 O O . TRP A 1 332 ? 22.979 -6.289 -16.766 1.00 85.62 332 TRP A O 1
ATOM 2607 N N . ASP A 1 333 ? 22.479 -6.199 -18.942 1.00 84.88 333 ASP A N 1
ATOM 2608 C CA . ASP A 1 333 ? 21.146 -6.782 -18.787 1.00 84.88 333 ASP A CA 1
ATOM 2609 C C . ASP A 1 333 ? 21.225 -8.295 -18.548 1.00 84.88 333 ASP A C 1
ATOM 2611 O O . ASP A 1 333 ? 20.487 -8.843 -17.733 1.00 84.88 333 ASP A O 1
ATOM 2615 N N . ARG A 1 334 ? 22.158 -8.991 -19.213 1.00 86.31 334 ARG A N 1
ATOM 2616 C CA . ARG A 1 334 ? 22.322 -10.443 -19.045 1.00 86.31 334 ARG A CA 1
ATOM 2617 C C . ARG A 1 334 ? 22.733 -10.843 -17.633 1.00 86.31 334 ARG A C 1
ATOM 2619 O O . ARG A 1 334 ? 22.240 -11.853 -17.141 1.00 86.31 334 ARG A O 1
ATOM 2626 N N . ILE A 1 335 ? 23.616 -10.077 -16.985 1.00 86.81 335 ILE A N 1
ATOM 2627 C CA . ILE A 1 335 ? 24.071 -10.396 -15.620 1.00 86.81 335 ILE A CA 1
ATOM 2628 C C . ILE A 1 335 ? 22.952 -10.278 -14.575 1.00 86.81 335 ILE A C 1
ATOM 2630 O O . ILE A 1 335 ? 23.071 -10.848 -13.500 1.00 86.81 335 ILE A O 1
ATOM 2634 N N . GLN A 1 336 ? 21.859 -9.573 -14.891 1.00 82.06 336 GLN A N 1
ATOM 2635 C CA . GLN A 1 336 ? 20.691 -9.440 -14.013 1.00 82.06 336 GLN A CA 1
ATOM 2636 C C . GLN A 1 336 ? 19.742 -10.647 -14.101 1.00 82.06 336 GLN A C 1
ATOM 2638 O O . GLN A 1 336 ? 18.689 -10.648 -13.463 1.00 82.06 336 GLN A O 1
ATOM 2643 N N . ILE A 1 337 ? 20.062 -11.662 -14.914 1.00 86.75 337 ILE A N 1
ATOM 2644 C CA . ILE A 1 337 ? 19.220 -12.846 -15.100 1.00 86.75 337 ILE A CA 1
ATOM 2645 C C . ILE A 1 337 ? 19.810 -14.013 -14.290 1.00 86.75 337 ILE A C 1
ATOM 2647 O O . ILE A 1 337 ? 20.814 -14.600 -14.699 1.00 86.75 337 ILE A O 1
ATOM 2651 N N . PRO A 1 338 ? 19.164 -14.422 -13.183 1.00 81.44 338 PRO A N 1
ATOM 2652 C CA . PRO A 1 338 ? 19.790 -15.255 -12.148 1.00 81.44 338 PRO A CA 1
ATOM 2653 C C . PRO A 1 338 ? 20.041 -16.722 -12.539 1.00 81.44 338 PRO A C 1
ATOM 2655 O O . PRO A 1 338 ? 20.598 -17.480 -11.757 1.00 81.44 338 PRO A O 1
ATOM 2658 N N . PHE A 1 339 ? 19.594 -17.162 -13.716 1.00 83.38 339 PHE A N 1
ATOM 2659 C CA . PHE A 1 339 ? 19.641 -18.565 -14.158 1.00 83.38 339 PHE A CA 1
ATOM 2660 C C . PHE A 1 339 ? 20.324 -18.752 -15.525 1.00 83.38 339 PHE A C 1
ATOM 2662 O O . PHE A 1 339 ? 20.108 -19.770 -16.200 1.00 83.38 339 PHE A O 1
ATOM 2669 N N . LEU A 1 340 ? 21.086 -17.746 -15.968 1.00 77.00 340 LEU A N 1
ATOM 2670 C CA . LEU A 1 340 ? 21.918 -17.816 -17.174 1.00 77.00 340 LEU A CA 1
ATOM 2671 C C . LEU A 1 340 ? 23.337 -18.339 -16.930 1.00 77.00 340 LEU A C 1
ATOM 2673 O O . LEU A 1 340 ? 24.078 -18.465 -17.904 1.00 77.00 340 LEU A O 1
ATOM 2677 N N . GLU A 1 341 ? 23.692 -18.646 -15.683 1.00 58.38 341 GLU A N 1
ATOM 2678 C CA . GLU A 1 341 ? 24.964 -19.293 -15.332 1.00 58.38 341 GLU A CA 1
ATOM 2679 C C . GLU A 1 341 ? 25.077 -20.731 -15.858 1.00 58.38 341 GLU A C 1
ATOM 2681 O O . GLU A 1 341 ? 24.063 -21.478 -15.827 1.00 58.38 341 GLU A O 1
#

Foldseek 3Di:
DDDDDDQDPVRVVVVCVVVVVVCLVPFADDDDDDPVVPPDDPDDDPPCPDPPPPPPPDDFLQNLCVVCVVVLLVLLLALDFADLPDPRNRQSSQQLLLLCQQVPPCSQVVCVVRNNHDDPVSSVSNCVSCVPAPDHNQLCVQVVSGRSSLLSCLLPDPPQQDDDQDLPDPCQLVSLLSNLLVQCPDPSQVVLSCVLPNPVCNVDCNSSLLSLLLSCLLALNALVVSCPDPVCVVPVVCSVVSSCSQQRRQQPSSLVSCSSSCSSNVHDSLSSVSSNLSYNDPQLVLQVVQQAHSNLSSVLVPPPPPDDDPDDSDPVSNVVSCLVCLVVDDPVNNVSRPPND

Sequence (341 aa):
MPNSTELSSYELANLRGRAGRLMKDFIGRTFVLDEESFDNSDSHVQGDLFEDTYKSLDTDYASIFLANRSTIIDCVATDHLVSENAEAPGHIAIYIRQAAIKYGKDFRGYLEKRGITLSESEAAQVVRTLSNLTISPEICAQNRYVDPIALEQILADSQIPRLPENPNDSNLANLLNDLIQYLSRQSYYIQRVEQELGSRIVSTGKLQALTMYASQWIKGQPLAKMLDNSFINSKPDEIDSAISMIEGKVAYSLPNLLAPVYGAKGVDTVILTCMEAGSFNPFTRKLMDLGIARETALKISEEPRKQLITPSDTYQDLVKFVKLVAPSLEKWDRIQIPFLE

Secondary structure (DSSP, 8-state):
-----PPPHHHHHHHHHHHHHHGGGTTT------GGGGS--S------TT----------HHHHHHHTHHHHHHHHHS-PPPPTTSTTHHHHHHHHHHHHHHHGGGHHHHHHTTT----HHHHHHHHHHHTT----HHHHHHTTTS-HHHHHHHHH-TTSPPP---TT-TTHHHHHHHHHHHHTT-TTTHHHHHHHH-HHHHTSTHHHHHHHHHHHHHTT--HHHHH-SHHHHH-GGGHHHHHHIIIIIIIIIHHHHHHHHHHHHT---HHHHHHHHT---HHHHHHHTTT--HHHHHHHHHS---SS----SSHHHHHHHHHHHGGGS-HHHHTT-TT--

pLDDT: mean 78.94, std 20.15, range [29.05, 97.44]

Radius of gyration: 23.82 Å; chains: 1; bounding box: 63×55×67 Å